Protein AF-D2VHJ8-F1 (afdb_monomer_lite)

Radius of gyration: 18.2 Å; chains: 1; bounding box: 48×37×52 Å

Sequence (267 aa):
MSKLITLFLLATLFTSCHAQIPVTTIQLDIEPYTLSEWTSDRQGVANQFLDLIDKLLALKPPLPLRFAIPRWFDGISITRNGVTKYLSQFVQDRAHLMIMDYVNTAQRAINDAQDEIKYGSISGTKSVIGLETMQLPSEPTSTYYGKNASDLESDLQLIDSAFSLNRSSFEALCVHDWKNWKVFTANFTKPIGQLRRDLYVWDNSVILVEEVRKIFMDDLKILNGKLRRVYLEAEYLMYNSGVEFKVWSRSGASFRRFQLGINYKSC

Secondary structure (DSSP, 8-state):
--SHHHHHHHHHHHHHHSTT--EEEEEEE--GGGSTHHHH-HHHHHHHHHHHHHHHHHT--SS-EEEEEETTGGG-EEEETTEEEEHHHHHHTTSEEEEE---SSHHHHHHHHHHHHHHHHHHT--EEEEEE-S--TT-GGG--TTS-HHHHHHHHHHHHHHTTT-TTTEEEEEEE-HHHHGGGGGG--S-TTTS-EEEEE--THHHH-HHHHHHHHHHHHHTTTT-SEEEEEESSTTGGGT-------TT------EEEEEE----

Structure (mmCIF, N/CA/C/O backbone):
data_AF-D2VHJ8-F1
#
_entry.id   AF-D2VHJ8-F1
#
loop_
_atom_site.group_PDB
_atom_site.id
_atom_site.type_symbol
_atom_site.label_atom_id
_atom_site.label_alt_id
_atom_site.label_comp_id
_atom_site.label_asym_id
_atom_site.label_entity_id
_atom_site.label_seq_id
_atom_site.pdbx_PDB_ins_code
_atom_site.Cartn_x
_atom_site.Cartn_y
_atom_site.Cartn_z
_atom_site.occupancy
_atom_site.B_iso_or_equiv
_atom_site.auth_seq_id
_atom_site.auth_comp_id
_atom_site.auth_asym_id
_atom_site.auth_atom_id
_atom_site.pdbx_PDB_model_num
ATOM 1 N N . MET A 1 1 ? -27.237 -5.913 -2.089 1.00 34.22 1 MET A N 1
ATOM 2 C CA . MET A 1 1 ? -26.561 -7.178 -2.463 1.00 34.22 1 MET A CA 1
ATOM 3 C C . MET A 1 1 ? -26.139 -7.249 -3.935 1.00 34.22 1 MET A C 1
ATOM 5 O O . MET A 1 1 ? -25.086 -7.807 -4.183 1.00 34.22 1 MET A O 1
ATOM 9 N N . SER A 1 2 ? -26.850 -6.655 -4.907 1.00 31.83 2 SER A N 1
ATOM 10 C CA . SER A 1 2 ? -26.572 -6.834 -6.353 1.00 31.83 2 SER A CA 1
ATOM 11 C C . SER A 1 2 ? -25.393 -6.046 -6.957 1.00 31.83 2 SER A C 1
ATOM 13 O O . SER A 1 2 ? -25.189 -6.094 -8.161 1.00 31.83 2 SER A O 1
ATOM 15 N N . LYS A 1 3 ? -24.627 -5.299 -6.154 1.00 36.91 3 LYS A N 1
ATOM 16 C CA . LYS A 1 3 ? -23.821 -4.167 -6.646 1.00 36.91 3 LYS A CA 1
ATOM 17 C C . LYS A 1 3 ? -22.295 -4.363 -6.559 1.00 36.91 3 LYS A C 1
ATOM 19 O O . LYS A 1 3 ? -21.590 -4.036 -7.503 1.00 36.91 3 LYS A O 1
ATOM 24 N N . LEU A 1 4 ? -21.779 -5.016 -5.510 1.00 40.44 4 LEU A N 1
ATOM 25 C CA . LEU A 1 4 ? -20.378 -5.482 -5.492 1.00 40.44 4 LEU A CA 1
ATOM 26 C C . LEU A 1 4 ? -20.140 -6.679 -6.430 1.00 40.44 4 LEU A C 1
ATOM 28 O O . LEU A 1 4 ? -19.021 -6.893 -6.880 1.00 40.44 4 LEU A O 1
ATOM 32 N N . ILE A 1 5 ? -21.201 -7.428 -6.763 1.00 40.88 5 ILE A N 1
ATOM 33 C CA . ILE A 1 5 ? -21.173 -8.535 -7.734 1.00 40.88 5 ILE A CA 1
ATOM 34 C C . ILE A 1 5 ? -20.608 -8.067 -9.087 1.00 40.88 5 ILE A C 1
ATOM 36 O O . ILE A 1 5 ? -19.895 -8.821 -9.742 1.00 40.88 5 ILE A O 1
ATOM 40 N N . THR A 1 6 ? -20.810 -6.800 -9.462 1.00 41.31 6 THR A N 1
ATOM 41 C CA . THR A 1 6 ? -20.268 -6.232 -10.702 1.00 41.31 6 THR A CA 1
ATOM 42 C C . THR A 1 6 ? -18.758 -5.961 -10.649 1.00 41.31 6 THR A C 1
ATOM 44 O O . THR A 1 6 ? -18.081 -6.166 -11.653 1.00 41.31 6 THR A O 1
ATOM 47 N N . LEU A 1 7 ? -18.197 -5.588 -9.488 1.00 43.78 7 LEU A N 1
ATOM 48 C CA . LEU A 1 7 ? -16.738 -5.478 -9.302 1.00 43.78 7 LEU A CA 1
ATOM 49 C C . LEU A 1 7 ? -16.069 -6.850 -9.503 1.00 43.78 7 LEU A C 1
ATOM 51 O O . LEU A 1 7 ? -15.031 -6.962 -10.155 1.00 43.78 7 LEU A O 1
ATOM 55 N N . PHE A 1 8 ? -16.716 -7.908 -9.008 1.00 50.03 8 PHE A N 1
ATOM 56 C CA . PHE A 1 8 ? -16.263 -9.290 -9.178 1.00 50.03 8 PHE A CA 1
ATOM 57 C C . PHE A 1 8 ? -16.408 -9.798 -10.623 1.00 50.03 8 PHE A C 1
ATOM 59 O O . PHE A 1 8 ? -15.535 -10.528 -11.095 1.00 50.03 8 PHE A O 1
ATOM 66 N N . LEU A 1 9 ? -17.447 -9.359 -11.347 1.00 44.09 9 LEU A N 1
ATOM 67 C CA . LEU A 1 9 ? -17.647 -9.619 -12.783 1.00 44.09 9 LEU A CA 1
ATOM 68 C C . LEU A 1 9 ? -16.593 -8.930 -13.671 1.00 44.09 9 LEU A C 1
ATOM 70 O O . LEU A 1 9 ? -16.241 -9.439 -14.731 1.00 44.09 9 LEU A O 1
ATOM 74 N N . LEU A 1 10 ? -16.044 -7.792 -13.244 1.00 44.69 10 LEU A N 1
ATOM 75 C CA . LEU A 1 10 ? -15.028 -7.056 -14.005 1.00 44.69 10 LEU A CA 1
ATOM 76 C C . LEU A 1 10 ? -13.610 -7.592 -13.815 1.00 44.69 10 LEU A C 1
ATOM 78 O O . LEU A 1 10 ? -12.849 -7.645 -14.781 1.00 44.69 10 LEU A O 1
ATOM 82 N N . ALA A 1 11 ? -13.287 -8.091 -12.619 1.00 46.78 11 ALA A N 1
ATOM 83 C CA . ALA A 1 11 ? -12.094 -8.911 -12.419 1.00 46.78 11 ALA A CA 1
ATOM 84 C C . ALA A 1 11 ? -12.120 -10.166 -13.319 1.00 46.78 11 ALA A C 1
ATOM 86 O O . ALA A 1 11 ? -11.083 -10.568 -13.842 1.00 46.78 11 ALA A O 1
ATOM 87 N N . THR A 1 12 ? -13.311 -10.732 -13.568 1.00 44.47 12 THR A N 1
ATOM 88 C CA . THR A 1 12 ? -13.504 -11.848 -14.513 1.00 44.47 12 THR A CA 1
ATOM 89 C C . THR A 1 12 ? -13.517 -11.416 -15.991 1.00 44.47 12 THR A C 1
ATOM 91 O O . THR A 1 12 ? -13.052 -12.164 -16.853 1.00 44.47 12 THR A O 1
ATOM 94 N N . LEU A 1 13 ? -13.957 -10.197 -16.322 1.00 41.62 13 LEU A N 1
ATOM 95 C CA . LEU A 1 13 ? -13.844 -9.647 -17.683 1.00 41.62 13 LEU A CA 1
ATOM 96 C C . LEU A 1 13 ? -12.387 -9.354 -18.068 1.00 41.62 13 LEU A C 1
ATOM 98 O O . LEU A 1 13 ? -11.995 -9.639 -19.200 1.00 41.62 13 LEU A O 1
ATOM 102 N N . PHE A 1 14 ? -11.548 -8.884 -17.140 1.00 40.72 14 PHE A N 1
ATOM 103 C CA . PHE A 1 14 ? -10.119 -8.680 -17.413 1.00 40.72 14 PHE A CA 1
ATOM 104 C C . PHE A 1 14 ? -9.405 -10.001 -17.752 1.00 40.72 14 PHE A C 1
ATOM 106 O O . PHE A 1 14 ? -8.578 -10.044 -18.664 1.00 40.72 14 PHE A O 1
ATOM 113 N N . THR A 1 15 ? -9.805 -11.106 -17.110 1.00 44.25 15 THR A N 1
ATOM 114 C CA . THR A 1 15 ? -9.320 -12.459 -17.440 1.00 44.25 15 THR A CA 1
ATOM 115 C C . THR A 1 15 ? -9.813 -13.003 -18.784 1.00 44.25 15 THR A C 1
ATOM 117 O O . THR A 1 15 ? -9.249 -13.976 -19.275 1.00 44.25 15 THR A O 1
ATOM 120 N N . SER A 1 16 ? -10.837 -12.403 -19.402 1.00 40.50 16 SER A N 1
ATOM 121 C CA . SER A 1 16 ? -11.388 -12.880 -20.683 1.00 40.50 16 SER A CA 1
ATOM 122 C C . SER A 1 16 ? -10.662 -12.338 -21.923 1.00 40.50 16 SER A C 1
ATOM 124 O O . SER A 1 16 ? -10.731 -12.960 -22.979 1.00 40.50 16 SER A O 1
ATOM 126 N N . CYS A 1 17 ? -9.911 -11.235 -21.795 1.00 40.25 17 CYS A N 1
ATOM 127 C CA . CYS A 1 17 ? -9.150 -10.635 -22.904 1.00 40.25 17 CYS A CA 1
ATOM 128 C C . CYS A 1 17 ? -7.686 -11.098 -22.995 1.00 40.25 17 CYS A C 1
ATOM 130 O O . CYS A 1 17 ? -7.045 -10.884 -24.018 1.00 40.25 17 CYS A O 1
ATOM 132 N N . HIS A 1 18 ? -7.141 -11.721 -21.948 1.00 48.38 18 HIS A N 1
ATOM 133 C CA . HIS A 1 18 ? -5.755 -12.190 -21.919 1.00 48.38 18 HIS A CA 1
ATOM 134 C C . HIS A 1 18 ? -5.729 -13.554 -21.240 1.00 48.38 18 HIS A C 1
ATOM 136 O O . HIS A 1 18 ? -6.185 -13.676 -20.104 1.00 48.38 18 HIS A O 1
ATOM 142 N N . ALA A 1 19 ? -5.231 -14.577 -21.934 1.00 42.50 19 ALA A N 1
ATOM 143 C CA . ALA A 1 19 ? -5.164 -15.941 -21.424 1.00 42.50 19 ALA A CA 1
ATOM 144 C C . ALA A 1 19 ? -4.650 -15.988 -19.965 1.00 42.50 19 ALA A C 1
ATOM 146 O O . ALA A 1 19 ? -3.501 -15.671 -19.686 1.00 42.50 19 ALA A O 1
ATOM 147 N N . GLN A 1 20 ? -5.539 -16.368 -19.040 1.00 52.19 20 GLN A N 1
ATOM 148 C CA . GLN A 1 20 ? -5.265 -16.900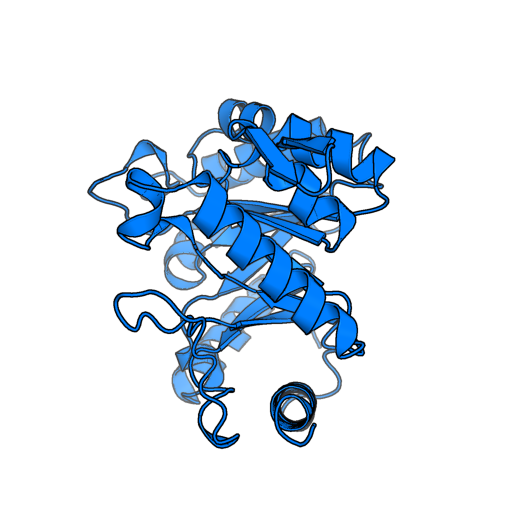 -17.697 1.00 52.19 20 GLN A CA 1
ATOM 149 C C . GLN A 1 20 ? -4.214 -16.174 -16.824 1.00 52.19 20 GLN A C 1
ATOM 151 O O . GLN A 1 20 ? -3.426 -16.832 -16.143 1.00 52.19 20 GLN A O 1
ATOM 156 N N . ILE A 1 21 ? -4.219 -14.839 -16.749 1.00 58.62 21 ILE A N 1
ATOM 157 C CA . ILE A 1 21 ? -3.465 -14.129 -15.700 1.00 58.62 21 ILE A CA 1
ATOM 158 C C . ILE A 1 21 ? -4.357 -13.980 -14.447 1.00 58.62 21 ILE A C 1
ATOM 160 O O . ILE A 1 21 ? -5.336 -13.235 -14.491 1.00 58.62 21 ILE A O 1
ATOM 164 N N . PRO A 1 22 ? -4.081 -14.675 -13.323 1.00 66.38 22 PRO A N 1
ATOM 165 C CA . PRO A 1 22 ? -5.009 -14.713 -12.198 1.00 66.38 22 PRO A CA 1
ATOM 166 C C . PRO A 1 22 ? -4.984 -13.416 -11.379 1.00 66.38 22 PRO A C 1
ATOM 168 O O . PRO A 1 22 ? -3.931 -12.957 -10.923 1.00 66.38 22 PRO A O 1
ATOM 171 N N . VAL A 1 23 ? -6.172 -12.869 -11.115 1.00 71.19 23 VAL A N 1
ATOM 172 C CA . VAL A 1 23 ? -6.379 -11.841 -10.085 1.00 71.19 23 VAL A CA 1
ATOM 173 C C . VAL A 1 23 ? -6.259 -12.508 -8.716 1.00 71.19 23 VAL A C 1
ATOM 175 O O . VAL A 1 23 ? -6.858 -13.556 -8.485 1.00 71.19 23 VAL A O 1
ATOM 178 N N . THR A 1 24 ? -5.469 -11.935 -7.807 1.00 79.62 24 THR A N 1
ATOM 179 C CA . THR A 1 24 ? -5.157 -12.586 -6.514 1.00 79.62 24 THR A CA 1
ATOM 180 C C . THR A 1 24 ? -5.417 -11.744 -5.283 1.00 79.62 24 THR A C 1
ATOM 182 O O . THR A 1 24 ? -5.386 -12.272 -4.175 1.00 79.62 24 THR A O 1
ATOM 185 N N . THR A 1 25 ? -5.670 -10.452 -5.449 1.00 81.94 25 THR A N 1
ATOM 186 C CA . THR A 1 25 ? -5.984 -9.553 -4.342 1.00 81.94 25 THR A CA 1
ATOM 187 C C . THR A 1 25 ? -6.772 -8.357 -4.852 1.00 81.94 25 THR A C 1
ATOM 189 O O . THR A 1 25 ? -6.623 -7.954 -6.010 1.00 81.94 25 THR A O 1
ATOM 192 N N . ILE A 1 26 ? -7.607 -7.799 -3.986 1.00 82.31 26 ILE A N 1
ATOM 193 C CA . ILE A 1 26 ? -8.306 -6.539 -4.220 1.00 82.31 26 ILE A CA 1
ATOM 194 C C . ILE A 1 26 ? -7.628 -5.501 -3.339 1.00 82.31 26 ILE A C 1
ATOM 196 O O . ILE A 1 26 ? -7.667 -5.607 -2.115 1.00 82.31 26 ILE A O 1
ATOM 200 N N . GLN A 1 27 ? -6.996 -4.515 -3.965 1.00 85.81 27 GLN A N 1
ATOM 201 C CA . GLN A 1 27 ? -6.390 -3.387 -3.270 1.00 85.81 27 GLN A CA 1
ATOM 202 C C . GLN A 1 27 ? -7.391 -2.226 -3.203 1.00 85.81 27 GLN A C 1
ATOM 204 O O . GLN A 1 27 ? -8.225 -2.047 -4.084 1.00 85.81 27 GLN A O 1
ATOM 209 N N . LEU A 1 28 ? -7.368 -1.452 -2.133 1.00 84.31 28 LEU A N 1
ATOM 210 C CA . LEU A 1 28 ? -8.294 -0.352 -1.894 1.00 84.31 28 LEU A CA 1
ATOM 211 C C . LEU A 1 28 ? -7.469 0.855 -1.484 1.00 84.31 28 LEU A C 1
ATOM 213 O O . LEU A 1 28 ? -6.857 0.832 -0.420 1.00 84.31 28 LEU A O 1
ATOM 217 N N . ASP A 1 29 ? -7.444 1.875 -2.335 1.00 84.31 29 ASP A N 1
ATOM 218 C CA . ASP A 1 29 ? -6.758 3.133 -2.058 1.00 84.31 29 ASP A CA 1
ATOM 219 C C . ASP A 1 29 ? -7.780 4.171 -1.591 1.00 84.31 29 ASP A C 1
ATOM 221 O O . ASP A 1 29 ? -8.415 4.883 -2.370 1.00 84.31 29 ASP A O 1
ATOM 225 N N . ILE A 1 30 ? -8.057 4.123 -0.290 1.00 83.69 30 ILE A N 1
ATOM 226 C CA . ILE A 1 30 ? -9.074 4.934 0.372 1.00 83.69 30 ILE A CA 1
ATOM 227 C C . ILE A 1 30 ? -8.344 5.795 1.390 1.00 83.69 30 ILE A C 1
ATOM 229 O O . ILE A 1 30 ? -7.878 5.296 2.411 1.00 83.69 30 ILE A O 1
ATOM 233 N N . GLU A 1 31 ? -8.283 7.091 1.109 1.00 87.44 31 GLU A N 1
ATOM 234 C CA . GLU A 1 31 ? -7.462 8.050 1.841 1.00 87.44 31 GLU A CA 1
ATOM 235 C C . GLU A 1 31 ? -8.329 8.932 2.760 1.00 87.44 31 GLU A C 1
ATOM 237 O O . GLU A 1 31 ? -8.668 10.064 2.396 1.00 87.44 31 GLU A O 1
ATOM 242 N N . PRO A 1 32 ? -8.734 8.466 3.960 1.00 87.12 32 PRO A N 1
ATOM 243 C CA . PRO A 1 32 ? -9.627 9.227 4.842 1.00 87.12 32 PRO A CA 1
ATOM 244 C C . PRO A 1 32 ? -9.032 10.568 5.294 1.00 87.12 32 PRO A C 1
ATOM 246 O O . PRO A 1 32 ? -9.762 11.461 5.714 1.00 87.12 32 PRO A O 1
ATOM 249 N N . TYR A 1 33 ? -7.715 10.719 5.188 1.00 89.31 33 TYR A N 1
ATOM 250 C CA . TYR A 1 33 ? -6.976 11.917 5.563 1.00 89.31 33 TYR A CA 1
ATOM 251 C C . TYR A 1 33 ? -7.090 13.080 4.589 1.00 89.31 33 TYR A C 1
ATOM 253 O O . TYR A 1 33 ? -6.705 14.196 4.925 1.00 89.31 33 TYR A O 1
ATOM 261 N N . THR A 1 34 ? -7.638 12.832 3.403 1.00 86.69 34 THR A N 1
ATOM 262 C CA . THR A 1 34 ? -7.979 13.885 2.442 1.00 86.69 34 THR A CA 1
ATOM 263 C C . THR A 1 34 ? -9.269 14.616 2.822 1.00 86.69 34 THR A C 1
ATOM 265 O O . THR A 1 34 ? -9.547 15.694 2.299 1.00 86.69 34 THR A O 1
ATOM 268 N N . LEU A 1 35 ? -10.063 14.059 3.747 1.00 82.81 35 LEU A N 1
ATOM 269 C CA . LEU A 1 35 ? -11.271 14.703 4.248 1.00 82.81 35 LEU A CA 1
ATOM 270 C C . LEU A 1 35 ? -10.914 15.879 5.156 1.00 82.81 35 LEU A C 1
ATOM 272 O O . LEU A 1 35 ? -10.073 15.761 6.046 1.00 82.81 35 LEU A O 1
ATOM 276 N N . SER A 1 36 ? -11.628 16.994 4.997 1.00 87.69 36 SER A N 1
ATOM 277 C CA . SER A 1 36 ? -11.461 18.178 5.852 1.00 87.69 36 SER A CA 1
ATOM 278 C C . SER A 1 36 ? -11.640 17.862 7.344 1.00 87.69 36 SER A C 1
ATOM 280 O O . SER A 1 36 ? -10.953 18.411 8.206 1.00 87.69 36 SER A O 1
ATOM 282 N N . GLU A 1 37 ? -12.522 16.908 7.639 1.00 88.19 37 GLU A N 1
ATOM 283 C CA . GLU A 1 37 ? -12.865 16.422 8.967 1.00 88.19 37 GLU A CA 1
ATOM 284 C C . GLU A 1 37 ? -11.732 15.614 9.615 1.00 88.19 37 GLU A C 1
ATOM 286 O O . GLU A 1 37 ? -11.723 15.460 10.831 1.00 88.19 37 GLU A O 1
ATOM 291 N N . TRP A 1 38 ? -10.736 15.142 8.856 1.00 92.56 38 TRP A N 1
ATOM 292 C CA . TRP A 1 38 ? -9.571 14.453 9.422 1.00 92.56 38 TRP A CA 1
ATOM 293 C C . TRP A 1 38 ? -8.798 15.327 10.415 1.00 92.56 38 TRP A C 1
ATOM 295 O O . TRP A 1 38 ? -8.218 14.826 11.381 1.00 92.56 38 TRP A O 1
ATOM 305 N N . THR A 1 39 ? -8.789 16.641 10.185 1.00 91.69 39 THR A N 1
ATOM 306 C CA . THR A 1 39 ? -8.106 17.606 11.053 1.00 91.69 39 THR A CA 1
ATOM 307 C C . THR A 1 39 ? -8.925 17.930 12.301 1.00 91.69 39 THR A C 1
ATOM 309 O O . THR A 1 39 ? -8.351 18.052 13.381 1.00 91.69 39 THR A O 1
ATOM 312 N N . SER A 1 40 ? -10.250 18.060 12.181 1.00 93.12 40 SER A N 1
ATOM 313 C CA . SER A 1 40 ? -11.128 18.469 13.288 1.00 93.12 40 SER A CA 1
ATOM 314 C C . SER A 1 40 ? -11.664 17.306 14.130 1.00 93.12 40 SER A C 1
ATOM 316 O O . SER A 1 40 ? -11.895 17.485 15.322 1.00 93.12 40 SER A O 1
ATOM 318 N N . ASP A 1 41 ? -11.837 16.122 13.541 1.00 94.25 41 ASP A N 1
ATOM 319 C CA . ASP A 1 41 ? -12.349 14.906 14.185 1.00 94.25 41 ASP A CA 1
ATOM 320 C C . ASP A 1 41 ? -11.677 13.644 13.610 1.00 94.25 41 ASP A C 1
ATOM 322 O O . ASP A 1 41 ? -12.304 12.745 13.040 1.00 94.25 41 ASP A O 1
ATOM 326 N N . ARG A 1 42 ? -10.352 13.558 13.771 1.00 95.19 42 ARG A N 1
ATOM 327 C CA . ARG A 1 42 ? -9.561 12.401 13.320 1.00 95.19 42 ARG A CA 1
ATOM 328 C C . ARG A 1 42 ? -10.082 11.074 13.869 1.00 95.19 42 ARG A C 1
ATOM 330 O O . ARG A 1 42 ? -10.141 10.081 13.151 1.00 95.19 42 ARG A O 1
ATOM 337 N N . GLN A 1 43 ? -10.445 11.064 15.148 1.00 97.19 43 GLN A N 1
ATOM 338 C CA . GLN A 1 43 ? -10.939 9.893 15.866 1.00 97.19 43 GLN A CA 1
ATOM 339 C C . GLN A 1 43 ? -12.252 9.377 15.255 1.00 97.19 43 GLN A C 1
ATOM 341 O O . GLN A 1 43 ? -12.405 8.167 15.051 1.00 97.19 43 GLN A O 1
ATOM 346 N N . GLY A 1 44 ? -13.187 10.274 14.933 1.00 93.00 44 GLY A N 1
ATOM 347 C CA . GLY A 1 44 ? -14.436 9.942 14.257 1.00 93.00 44 GLY A CA 1
ATOM 348 C C . GLY A 1 44 ? -14.215 9.462 12.826 1.00 93.00 44 GLY A C 1
ATOM 349 O O . GLY A 1 44 ? -14.736 8.409 12.452 1.00 93.00 44 GLY A O 1
ATOM 350 N N . VAL A 1 45 ? -13.400 10.168 12.037 1.00 92.25 45 VAL A N 1
ATOM 351 C CA . VAL A 1 45 ? -13.114 9.783 10.642 1.00 92.25 45 VAL A CA 1
ATOM 352 C C . VAL A 1 45 ? -12.397 8.433 10.567 1.00 92.25 45 VAL A C 1
ATOM 354 O O . VAL A 1 45 ? -12.776 7.579 9.765 1.00 92.25 45 VAL A O 1
ATOM 357 N N . ALA A 1 46 ? -11.414 8.184 11.433 1.00 96.12 46 ALA A N 1
ATOM 358 C CA . ALA A 1 46 ? -10.729 6.897 11.496 1.00 96.12 46 ALA A CA 1
ATOM 359 C C . ALA A 1 46 ? -11.687 5.754 11.864 1.00 96.12 46 ALA A C 1
ATOM 361 O O . ALA A 1 46 ? -11.645 4.695 11.243 1.00 96.12 46 ALA A O 1
ATOM 362 N N . ASN A 1 47 ? -12.605 5.958 12.815 1.00 96.12 47 ASN A N 1
ATOM 363 C CA . ASN A 1 47 ? -13.616 4.947 13.136 1.00 96.12 47 ASN A CA 1
ATOM 364 C C . ASN A 1 47 ? -14.575 4.676 11.969 1.00 96.12 47 ASN A C 1
ATOM 366 O O . ASN A 1 47 ? -14.912 3.520 11.731 1.00 96.12 47 ASN A O 1
ATOM 370 N N . GLN A 1 48 ? -14.963 5.700 11.207 1.00 87.56 48 GLN A N 1
ATOM 371 C CA . GLN A 1 48 ? -15.783 5.524 10.003 1.00 87.56 48 GLN A CA 1
ATOM 372 C C . GLN A 1 48 ? -15.037 4.768 8.900 1.00 87.56 48 GLN A C 1
ATOM 374 O O . GLN A 1 48 ? -15.624 3.929 8.215 1.00 87.56 48 GLN A O 1
ATOM 379 N N . PHE A 1 49 ? -13.739 5.031 8.741 1.00 92.94 49 PHE A N 1
ATOM 380 C CA . PHE A 1 49 ? -12.885 4.258 7.847 1.00 92.94 49 PHE A CA 1
ATOM 381 C C . PHE A 1 49 ? -12.840 2.781 8.269 1.00 92.94 49 PHE A C 1
ATOM 383 O O . PHE A 1 49 ? -13.047 1.900 7.438 1.00 92.94 49 PHE A O 1
ATOM 390 N N . LEU A 1 50 ? -12.694 2.491 9.565 1.00 96.00 50 LEU A N 1
ATOM 391 C CA . LEU A 1 50 ? -12.749 1.119 10.083 1.00 96.00 50 LEU A CA 1
ATOM 392 C C . LEU A 1 50 ? -14.131 0.467 9.890 1.00 96.00 50 LEU A C 1
ATOM 394 O O . LEU A 1 50 ? -14.196 -0.704 9.516 1.00 96.00 50 LEU A O 1
ATOM 398 N N . ASP A 1 51 ? -15.229 1.213 10.053 1.00 89.75 51 ASP A N 1
ATOM 399 C CA . ASP A 1 51 ? -16.587 0.729 9.756 1.00 89.75 51 ASP A CA 1
ATOM 400 C C . ASP A 1 51 ? -16.763 0.372 8.275 1.00 89.75 51 ASP A C 1
ATOM 402 O O . ASP A 1 51 ? -17.473 -0.578 7.939 1.00 89.75 51 ASP A O 1
ATOM 406 N N . LEU A 1 52 ? -16.147 1.136 7.370 1.00 85.50 52 LEU A N 1
ATOM 407 C CA . LEU A 1 52 ? -16.154 0.832 5.941 1.00 85.50 52 LEU A CA 1
ATOM 408 C C . LEU A 1 52 ? -15.430 -0.486 5.659 1.00 85.50 52 LEU A C 1
ATOM 410 O O . LEU A 1 52 ? -15.964 -1.315 4.923 1.00 85.50 52 LEU A O 1
ATOM 414 N N . ILE A 1 53 ? -14.259 -0.702 6.262 1.00 91.44 53 ILE A N 1
ATOM 415 C CA . ILE A 1 53 ? -13.516 -1.960 6.117 1.00 91.44 53 ILE A CA 1
ATOM 416 C C . ILE A 1 53 ? -14.358 -3.133 6.637 1.00 91.44 53 ILE A C 1
ATOM 418 O O . ILE A 1 53 ? -14.514 -4.131 5.932 1.00 91.44 53 ILE A O 1
ATOM 422 N N . ASP A 1 54 ? -14.969 -2.990 7.818 1.00 91.06 54 ASP A N 1
ATOM 423 C CA . ASP A 1 54 ? -15.855 -4.005 8.407 1.00 91.06 54 ASP A CA 1
ATOM 424 C C . ASP A 1 54 ? -17.035 -4.333 7.467 1.00 91.06 54 ASP A C 1
ATOM 426 O O . ASP A 1 54 ? -17.352 -5.502 7.231 1.00 91.06 54 ASP A O 1
ATOM 430 N N . LYS A 1 55 ? -17.650 -3.313 6.850 1.00 83.56 55 LYS A N 1
ATOM 431 C CA . LYS A 1 55 ? -18.725 -3.493 5.858 1.00 83.56 55 LYS A CA 1
ATOM 432 C C . LYS A 1 55 ? -18.246 -4.215 4.603 1.00 83.56 55 LYS A C 1
ATOM 434 O O . LYS A 1 55 ? -18.973 -5.068 4.104 1.00 83.56 55 LYS A O 1
ATOM 439 N N . LEU A 1 56 ? -17.060 -3.895 4.086 1.00 80.81 56 LEU A N 1
ATOM 440 C CA . LEU A 1 56 ? -16.495 -4.558 2.906 1.00 80.81 56 LEU A CA 1
ATOM 441 C C . LEU A 1 56 ? -16.191 -6.035 3.184 1.00 80.81 56 LEU A C 1
ATOM 443 O O . LEU A 1 56 ? -16.518 -6.889 2.362 1.00 80.81 56 LEU A O 1
ATOM 447 N N . LEU A 1 57 ? -15.646 -6.355 4.359 1.00 85.81 57 LEU A N 1
ATOM 448 C CA . LEU A 1 57 ? -15.395 -7.737 4.777 1.00 85.81 57 LEU A CA 1
ATOM 449 C C . LEU A 1 57 ? -16.682 -8.536 4.997 1.00 85.81 57 LEU A C 1
ATOM 451 O O . LEU A 1 57 ? -16.741 -9.709 4.628 1.00 85.81 57 LEU A O 1
ATOM 455 N N . ALA A 1 58 ? -17.735 -7.913 5.532 1.00 85.75 58 ALA A N 1
ATOM 456 C CA . ALA A 1 58 ? -19.038 -8.557 5.714 1.00 85.75 58 ALA A CA 1
ATOM 457 C C . ALA A 1 58 ? -19.671 -9.023 4.389 1.00 85.75 58 ALA A C 1
ATOM 459 O O . ALA A 1 58 ? -20.508 -9.928 4.386 1.00 85.75 58 ALA A O 1
ATOM 460 N N . LEU A 1 59 ? -19.243 -8.456 3.255 1.00 81.69 59 LEU A N 1
ATOM 461 C CA . LEU A 1 59 ? -19.642 -8.902 1.917 1.00 81.69 59 LEU A CA 1
ATOM 462 C C . LEU A 1 59 ? -18.935 -10.187 1.468 1.00 81.69 59 LEU A C 1
ATOM 464 O O . LEU A 1 59 ? -19.268 -10.697 0.402 1.00 81.69 59 LEU A O 1
ATOM 468 N N . LYS A 1 60 ? -18.007 -10.719 2.275 1.00 83.12 60 LYS A N 1
ATOM 469 C CA . LYS A 1 60 ? -17.243 -11.948 2.024 1.00 83.12 60 LYS A CA 1
ATOM 470 C C . LYS A 1 60 ? -16.559 -11.913 0.652 1.00 83.12 60 LYS A C 1
ATOM 472 O O . LYS A 1 60 ? -16.918 -12.699 -0.227 1.00 83.12 60 LYS A O 1
ATOM 477 N N . PRO A 1 61 ? -15.609 -10.983 0.440 1.00 79.56 61 PRO A N 1
ATOM 478 C CA . PRO A 1 61 ? -14.919 -10.887 -0.835 1.00 79.56 61 PRO A CA 1
ATOM 479 C C . PRO A 1 61 ? -14.238 -12.232 -1.167 1.00 79.56 61 PRO A C 1
ATOM 481 O O . PRO A 1 61 ? -13.655 -12.860 -0.284 1.00 79.56 61 PRO A O 1
ATOM 484 N N . PRO A 1 62 ? -14.300 -12.689 -2.431 1.00 77.31 62 PRO A N 1
ATOM 485 C CA . PRO A 1 62 ? -13.735 -13.961 -2.874 1.00 77.31 62 PRO A CA 1
ATOM 486 C C . PRO A 1 62 ? -12.202 -13.931 -2.957 1.00 77.31 62 PRO A C 1
ATOM 488 O O . PRO A 1 62 ? -11.576 -14.967 -3.161 1.00 77.31 62 PRO A O 1
ATOM 491 N N . LEU A 1 63 ? -11.603 -12.745 -2.827 1.00 83.31 63 LEU A N 1
ATOM 492 C CA . LEU A 1 63 ? -10.167 -12.516 -2.799 1.00 83.31 63 LEU A CA 1
ATOM 493 C C . LEU A 1 63 ? -9.802 -11.742 -1.528 1.00 83.31 63 LEU A C 1
ATOM 495 O O . LEU A 1 63 ? -10.617 -10.945 -1.052 1.00 83.31 63 LEU A O 1
ATOM 499 N N . PRO A 1 64 ? -8.578 -11.920 -1.005 1.00 89.50 64 PRO A N 1
ATOM 500 C CA . PRO A 1 64 ? -8.082 -11.114 0.099 1.00 89.50 64 PRO A CA 1
ATOM 501 C C . PRO A 1 64 ? -8.156 -9.617 -0.217 1.00 89.50 64 PRO A C 1
ATOM 503 O O . PRO A 1 64 ? -7.861 -9.199 -1.341 1.00 89.50 64 PRO A O 1
ATOM 506 N N . LEU A 1 65 ? -8.526 -8.821 0.788 1.00 89.56 65 LEU A N 1
ATOM 507 C CA . LEU A 1 65 ? -8.470 -7.366 0.702 1.00 89.56 65 LEU A CA 1
ATOM 508 C C . LEU A 1 65 ? -7.098 -6.861 1.137 1.00 89.56 65 LEU A C 1
ATOM 510 O O . LEU A 1 65 ? -6.486 -7.381 2.076 1.00 89.56 65 LEU A O 1
ATOM 514 N N . ARG A 1 66 ? -6.657 -5.794 0.482 1.00 92.81 66 ARG A N 1
ATOM 515 C CA . ARG A 1 66 ? -5.519 -4.980 0.877 1.00 92.81 66 ARG A CA 1
ATOM 516 C C . ARG A 1 66 ? -5.922 -3.514 0.887 1.00 92.81 66 ARG A C 1
ATOM 518 O O . ARG A 1 66 ? -6.583 -3.074 -0.044 1.00 92.81 66 ARG A O 1
ATOM 525 N N . PHE A 1 67 ? -5.490 -2.754 1.881 1.00 93.25 67 PHE A N 1
ATOM 526 C CA . PHE A 1 67 ? -5.688 -1.305 1.905 1.00 93.25 67 PHE A CA 1
ATOM 527 C C . PHE A 1 67 ? -4.361 -0.591 1.687 1.00 93.25 67 PHE A C 1
ATOM 529 O O . PHE A 1 67 ? -3.371 -0.934 2.335 1.00 93.25 67 PHE A O 1
ATOM 536 N N . ALA A 1 68 ? -4.345 0.372 0.767 1.00 93.19 68 ALA A N 1
ATOM 537 C CA . ALA A 1 68 ? -3.271 1.343 0.694 1.00 93.19 68 ALA A CA 1
ATOM 538 C C . ALA A 1 68 ? -3.440 2.319 1.860 1.00 93.19 68 ALA A C 1
ATOM 540 O O . ALA A 1 68 ? -4.511 2.895 2.049 1.00 93.19 68 ALA A O 1
ATOM 541 N N . ILE A 1 69 ? -2.410 2.426 2.692 1.00 96.00 69 ILE A N 1
ATOM 542 C CA . ILE A 1 69 ? -2.383 3.333 3.837 1.00 96.00 69 ILE A CA 1
ATOM 543 C C . ILE A 1 69 ? -1.110 4.173 3.777 1.00 96.00 69 ILE A C 1
ATOM 545 O O . ILE A 1 69 ? -0.080 3.679 3.312 1.00 96.00 69 ILE A O 1
ATOM 549 N N . PRO A 1 70 ? -1.133 5.423 4.253 1.00 96.19 70 PRO A N 1
ATOM 550 C CA . PRO A 1 70 ? 0.075 6.214 4.331 1.00 96.19 70 PRO A CA 1
ATOM 551 C C . PRO A 1 70 ? 0.950 5.699 5.477 1.00 96.19 70 PRO A C 1
ATOM 553 O O . PRO A 1 70 ? 0.452 5.281 6.526 1.00 96.19 70 PRO A O 1
ATOM 556 N N . ARG A 1 71 ? 2.265 5.805 5.292 1.00 96.25 71 ARG A N 1
ATOM 557 C CA . ARG A 1 71 ? 3.327 5.370 6.221 1.00 96.25 71 ARG A CA 1
ATOM 558 C C . ARG A 1 71 ? 3.334 6.001 7.627 1.00 96.25 71 ARG A C 1
ATOM 560 O O . ARG A 1 71 ? 4.300 5.846 8.346 1.00 96.25 71 ARG A O 1
ATOM 567 N N . TRP A 1 72 ? 2.345 6.823 7.973 1.00 97.00 72 TRP A N 1
ATOM 568 C CA . TRP A 1 72 ? 2.256 7.504 9.273 1.00 97.00 72 TRP A CA 1
ATOM 569 C C . TRP A 1 72 ? 1.032 7.065 10.092 1.00 97.00 72 TRP A C 1
ATOM 571 O O . TRP A 1 72 ? 0.750 7.627 11.154 1.00 97.00 72 TRP A O 1
ATOM 581 N N . PHE A 1 73 ? 0.256 6.089 9.603 1.00 98.25 73 PHE A N 1
ATOM 582 C CA . PHE A 1 73 ? -0.893 5.526 10.329 1.00 98.25 73 PHE A CA 1
ATOM 583 C C . PHE A 1 73 ? -0.491 4.762 11.605 1.00 98.25 73 PHE A C 1
ATOM 585 O O . PHE A 1 73 ? -1.316 4.639 12.515 1.00 98.25 73 PHE A O 1
ATOM 592 N N . ASP A 1 74 ? 0.749 4.290 11.694 1.00 96.75 74 ASP A N 1
ATOM 593 C CA . ASP A 1 74 ? 1.415 3.771 12.898 1.00 96.75 74 ASP A CA 1
ATOM 594 C C . ASP A 1 74 ? 1.684 4.836 13.973 1.00 96.75 74 ASP A C 1
ATOM 596 O O . ASP A 1 74 ? 1.888 4.500 15.131 1.00 96.75 74 ASP A O 1
ATOM 600 N N . GLY A 1 75 ? 1.627 6.124 13.638 1.00 97.06 75 GLY A N 1
ATOM 601 C CA . GLY A 1 75 ? 1.732 7.224 14.600 1.00 97.06 75 GLY A CA 1
ATOM 602 C C . GLY A 1 75 ? 0.389 7.685 15.172 1.00 97.06 75 GLY A C 1
ATOM 603 O O . GLY A 1 75 ? 0.348 8.585 16.015 1.00 97.06 75 GLY A O 1
ATOM 604 N N . ILE A 1 76 ? -0.732 7.123 14.705 1.00 97.69 76 ILE A N 1
ATOM 605 C CA . ILE A 1 76 ? -2.075 7.632 15.013 1.00 97.69 76 ILE A CA 1
ATOM 606 C C . ILE A 1 76 ? -2.828 6.669 15.910 1.00 97.69 76 ILE A C 1
ATOM 608 O O . ILE A 1 76 ? -3.412 5.690 15.452 1.00 97.69 76 ILE A O 1
ATOM 612 N N . SER A 1 77 ? -2.864 6.995 17.198 1.00 98.12 77 SER A N 1
ATOM 613 C CA . SER A 1 77 ? -3.658 6.270 18.187 1.00 98.12 77 SER A CA 1
ATOM 614 C C . SER A 1 77 ? -5.147 6.544 18.009 1.00 98.12 77 SER A C 1
ATOM 616 O O . SER A 1 77 ? -5.582 7.693 18.056 1.00 98.12 77 SER A O 1
ATOM 618 N N . ILE A 1 78 ? -5.924 5.474 17.860 1.00 98.06 78 ILE A N 1
ATOM 619 C CA . ILE A 1 78 ? -7.385 5.489 17.784 1.00 98.06 78 ILE A CA 1
ATOM 620 C C . ILE A 1 78 ? -7.940 4.644 18.926 1.00 98.06 78 ILE A C 1
ATOM 622 O O . ILE A 1 78 ? -7.392 3.591 19.247 1.00 98.06 78 ILE A O 1
ATOM 626 N N . THR A 1 79 ? -9.046 5.072 19.530 1.00 98.19 79 THR A N 1
ATOM 627 C CA . THR A 1 79 ? -9.806 4.241 20.482 1.00 98.19 79 THR A CA 1
ATOM 628 C C . THR A 1 79 ? -11.060 3.671 19.820 1.00 98.19 79 THR A C 1
ATOM 630 O O . THR A 1 79 ? -11.906 4.414 19.333 1.00 98.19 79 THR A O 1
ATOM 633 N N . ARG A 1 80 ? -11.234 2.353 19.800 1.00 97.12 80 ARG A N 1
ATOM 634 C CA . ARG A 1 80 ? -12.426 1.700 19.238 1.00 97.12 80 ARG A CA 1
ATOM 635 C C . ARG A 1 80 ? -12.834 0.541 20.130 1.00 97.12 80 ARG A C 1
ATOM 637 O O . ARG A 1 80 ? -12.008 -0.303 20.458 1.00 97.12 80 ARG A O 1
ATOM 644 N N . ASN A 1 81 ? -14.108 0.503 20.524 1.00 95.25 81 ASN A N 1
ATOM 645 C CA . ASN A 1 81 ? -14.680 -0.556 21.367 1.00 95.25 81 ASN A CA 1
ATOM 646 C C . ASN A 1 81 ? -13.873 -0.819 22.657 1.00 95.25 81 ASN A C 1
ATOM 648 O O . ASN A 1 81 ? -13.649 -1.964 23.034 1.00 95.25 81 ASN A O 1
ATOM 652 N N . GLY A 1 82 ? -13.398 0.247 23.309 1.00 96.94 82 GLY A N 1
ATOM 653 C CA . GLY A 1 82 ? -12.613 0.159 24.547 1.00 96.94 82 GLY A CA 1
ATOM 654 C C . GLY A 1 82 ? -11.138 -0.226 24.369 1.00 96.94 82 GLY A C 1
ATOM 655 O O . GLY A 1 82 ? -10.413 -0.265 25.358 1.00 96.94 82 GLY A O 1
ATOM 656 N N . VAL A 1 83 ? -10.671 -0.468 23.140 1.00 97.75 83 VAL A N 1
ATOM 657 C CA . VAL A 1 83 ? -9.262 -0.755 22.827 1.00 97.75 83 VAL A CA 1
ATOM 658 C C . VAL A 1 83 ? -8.625 0.463 22.170 1.00 97.75 83 VAL A C 1
ATOM 660 O O . VAL A 1 83 ? -9.199 1.035 21.245 1.00 97.75 83 VAL A O 1
ATOM 663 N N . THR A 1 84 ? -7.424 0.832 22.611 1.00 98.25 84 THR A N 1
ATOM 664 C CA . THR A 1 84 ? -6.619 1.888 21.985 1.00 98.25 84 THR A CA 1
ATOM 665 C C . THR A 1 84 ? -5.380 1.289 21.345 1.00 98.25 84 THR A C 1
ATOM 667 O O . THR A 1 84 ? -4.618 0.597 22.017 1.00 98.25 84 THR A O 1
ATOM 670 N N . LYS A 1 85 ? -5.177 1.570 20.058 1.00 97.88 85 LYS A N 1
ATOM 671 C CA . LYS A 1 85 ? -3.980 1.183 19.304 1.00 97.88 85 LYS A CA 1
ATOM 672 C C . LYS A 1 85 ? -3.821 2.041 18.052 1.00 97.88 85 LYS A C 1
ATOM 674 O O . LYS A 1 85 ? -4.682 2.873 17.762 1.00 97.88 85 LYS A O 1
ATOM 679 N N . TYR A 1 86 ? -2.735 1.838 17.316 1.00 98.56 86 TYR A N 1
ATOM 680 C CA . TYR A 1 86 ? -2.491 2.588 16.091 1.00 98.56 86 TYR A CA 1
ATOM 681 C C . TYR A 1 86 ? -3.485 2.239 14.982 1.00 98.56 86 TYR A C 1
ATOM 683 O O . TYR A 1 86 ? -3.979 1.109 14.891 1.00 98.56 86 TYR A O 1
ATOM 691 N N . LEU A 1 87 ? -3.794 3.213 14.127 1.00 98.62 87 LEU A N 1
ATOM 692 C CA . LEU A 1 87 ? -4.739 3.028 13.033 1.00 98.62 87 LEU A CA 1
ATOM 693 C C . LEU A 1 87 ? -4.256 1.952 12.057 1.00 98.62 87 LEU A C 1
ATOM 695 O O . LEU A 1 87 ? -5.062 1.110 11.661 1.00 98.62 87 LEU A O 1
ATOM 699 N N . SER A 1 88 ? -2.958 1.911 11.735 1.00 98.44 88 SER A N 1
ATOM 700 C CA . SER A 1 88 ? -2.385 0.857 10.881 1.00 98.44 88 SER A CA 1
ATOM 701 C C . SER A 1 88 ? -2.667 -0.538 11.445 1.00 98.44 88 SER A C 1
ATOM 703 O O . SER A 1 88 ? -3.136 -1.419 10.725 1.00 98.44 88 SER A O 1
ATOM 705 N N . GLN A 1 89 ? -2.534 -0.709 12.761 1.00 98.62 89 GLN A N 1
ATOM 706 C CA . GLN A 1 89 ? -2.850 -1.959 13.451 1.00 98.62 89 GLN A CA 1
ATOM 707 C C . GLN A 1 89 ? -4.346 -2.299 13.408 1.00 98.62 89 GLN A C 1
ATOM 709 O O . GLN A 1 89 ? -4.711 -3.468 13.309 1.00 98.62 89 GLN A O 1
ATOM 714 N N . PHE A 1 90 ? -5.256 -1.321 13.498 1.00 98.50 90 PHE A N 1
ATOM 715 C CA . PHE A 1 90 ? -6.693 -1.594 13.321 1.00 98.50 90 PHE A CA 1
ATOM 716 C C . PHE A 1 90 ? -7.040 -2.050 11.903 1.00 98.50 90 PHE A C 1
ATOM 718 O O . PHE A 1 90 ? -7.935 -2.886 11.746 1.00 98.50 90 PHE A O 1
ATOM 725 N N . VAL A 1 91 ? -6.352 -1.518 10.891 1.00 98.25 91 VAL A N 1
ATOM 726 C CA . VAL A 1 91 ? -6.497 -1.963 9.499 1.00 98.25 91 VAL A CA 1
ATOM 727 C C . VAL A 1 91 ? -5.911 -3.370 9.329 1.00 98.25 91 VAL A C 1
ATOM 729 O O . VAL A 1 91 ? -6.559 -4.223 8.725 1.00 98.25 91 VAL A O 1
ATOM 732 N N . GLN A 1 92 ? -4.748 -3.658 9.921 1.00 97.94 92 GLN A N 1
ATOM 733 C CA . GLN A 1 92 ? -4.100 -4.976 9.850 1.00 97.94 92 GLN A CA 1
ATOM 734 C C . GLN A 1 92 ? -4.863 -6.098 10.553 1.00 97.94 92 GLN A C 1
ATOM 736 O O . GLN A 1 92 ? -4.735 -7.244 10.153 1.00 97.94 92 GLN A O 1
ATOM 741 N N . ASP A 1 93 ? -5.719 -5.815 11.532 1.00 97.75 93 ASP A N 1
ATOM 742 C CA . ASP A 1 93 ? -6.630 -6.848 12.061 1.00 97.75 93 ASP A CA 1
ATOM 743 C C . ASP A 1 93 ? -7.622 -7.375 11.014 1.00 97.75 93 ASP A C 1
ATOM 745 O O . ASP A 1 93 ? -8.261 -8.407 11.216 1.00 97.75 93 ASP A O 1
ATOM 749 N N . ARG A 1 94 ? -7.828 -6.616 9.935 1.00 96.25 94 ARG A N 1
ATOM 750 C CA . ARG A 1 94 ? -8.914 -6.799 8.968 1.00 96.25 94 ARG A CA 1
ATOM 751 C C . ARG A 1 94 ? -8.406 -7.200 7.590 1.00 96.25 94 ARG A C 1
ATOM 753 O O . ARG A 1 94 ? -9.090 -7.934 6.879 1.00 96.25 94 ARG A O 1
ATOM 760 N N . ALA A 1 95 ? -7.252 -6.684 7.179 1.00 96.94 95 ALA A N 1
ATOM 761 C CA . ALA A 1 95 ? -6.783 -6.787 5.806 1.00 96.94 95 ALA A CA 1
ATOM 762 C C . ALA A 1 95 ? -5.257 -6.687 5.691 1.00 96.94 95 ALA A C 1
ATOM 764 O O . ALA A 1 95 ? -4.562 -6.232 6.597 1.00 96.94 95 ALA A O 1
ATOM 765 N N . HIS A 1 96 ? -4.736 -7.082 4.530 1.00 97.44 96 HIS A N 1
ATOM 766 C CA . HIS A 1 96 ? -3.345 -6.828 4.158 1.00 97.44 96 HIS A CA 1
ATOM 767 C C . HIS A 1 96 ? -3.103 -5.323 3.943 1.00 97.44 96 HIS A C 1
ATOM 769 O O . HIS A 1 96 ? -4.047 -4.564 3.709 1.00 97.44 96 HIS A O 1
ATOM 775 N N . LEU A 1 97 ? -1.839 -4.897 3.930 1.00 97.62 97 LEU A N 1
ATOM 776 C CA . LEU A 1 97 ? -1.465 -3.508 3.649 1.00 97.62 97 LEU A CA 1
ATOM 777 C C . LEU A 1 97 ? -0.678 -3.346 2.348 1.00 97.62 97 LEU A C 1
ATOM 779 O O . LEU A 1 97 ? 0.124 -4.199 1.963 1.00 97.62 97 LEU A O 1
ATOM 783 N N . MET A 1 98 ? -0.902 -2.215 1.691 1.00 96.06 98 MET A N 1
ATOM 784 C CA . MET A 1 98 ? 0.074 -1.541 0.842 1.00 96.06 98 MET A CA 1
ATOM 785 C C . MET A 1 98 ? 0.475 -0.282 1.609 1.00 96.06 98 MET A C 1
ATOM 787 O O . MET A 1 98 ? -0.354 0.588 1.844 1.00 96.06 98 MET A O 1
ATOM 791 N N . ILE A 1 99 ? 1.718 -0.194 2.053 1.00 97.88 99 ILE A N 1
ATOM 792 C CA . ILE A 1 99 ? 2.219 0.994 2.737 1.00 97.88 99 ILE A CA 1
ATOM 793 C C . ILE A 1 99 ? 2.670 1.952 1.640 1.00 97.88 99 ILE A C 1
ATOM 795 O O . ILE A 1 99 ? 3.584 1.626 0.884 1.00 97.88 99 ILE A O 1
ATOM 799 N N . MET A 1 100 ? 2.022 3.109 1.522 1.00 95.50 100 MET A N 1
ATOM 800 C CA . MET A 1 100 ? 2.471 4.208 0.665 1.00 95.50 100 MET A CA 1
ATOM 801 C C . MET A 1 100 ? 3.668 4.884 1.336 1.00 95.50 100 MET A C 1
ATOM 803 O O . MET A 1 100 ? 3.571 5.967 1.917 1.00 95.50 100 MET A O 1
ATOM 807 N N . ASP A 1 101 ? 4.794 4.179 1.320 1.00 94.62 101 ASP A N 1
ATOM 808 C CA . ASP A 1 101 ? 6.062 4.582 1.912 1.00 94.62 101 ASP A CA 1
ATOM 809 C C . ASP A 1 101 ? 6.845 5.466 0.941 1.00 94.62 101 ASP A C 1
ATOM 811 O O . ASP A 1 101 ? 7.958 5.184 0.497 1.00 94.62 101 ASP A O 1
ATOM 815 N N . TYR A 1 102 ? 6.179 6.544 0.539 1.00 94.81 102 TYR A N 1
ATOM 816 C CA . TYR A 1 102 ? 6.688 7.512 -0.413 1.00 94.81 102 TYR A CA 1
ATOM 817 C C . TYR A 1 102 ? 7.774 8.334 0.273 1.00 94.81 102 TYR A C 1
ATOM 819 O O . TYR A 1 102 ? 7.532 9.369 0.894 1.00 94.81 102 TYR A O 1
ATOM 827 N N . VAL A 1 103 ? 8.982 7.783 0.212 1.00 96.69 103 VAL A N 1
ATOM 828 C CA . VAL A 1 103 ? 10.259 8.321 0.674 1.00 96.69 103 VAL A CA 1
ATOM 829 C C . VAL A 1 103 ? 11.327 7.920 -0.337 1.00 96.69 103 VAL A C 1
ATOM 831 O O . VAL A 1 103 ? 11.131 7.004 -1.133 1.00 96.69 103 VAL A O 1
ATOM 834 N N . ASN A 1 104 ? 12.477 8.587 -0.319 1.00 96.31 104 ASN A N 1
ATOM 835 C CA . ASN A 1 104 ? 13.496 8.396 -1.351 1.00 96.31 104 ASN A CA 1
ATOM 836 C C . ASN A 1 104 ? 14.843 7.868 -0.842 1.00 96.31 104 ASN A C 1
ATOM 838 O O . ASN A 1 104 ? 15.880 8.128 -1.456 1.00 96.31 104 ASN A O 1
ATOM 842 N N . THR A 1 105 ? 14.835 7.160 0.291 1.00 97.62 105 THR A N 1
ATOM 843 C CA . THR A 1 105 ? 16.013 6.464 0.835 1.00 97.62 105 THR A CA 1
ATOM 844 C C . THR A 1 105 ? 15.608 5.136 1.466 1.00 97.62 105 THR A C 1
ATOM 846 O O . THR A 1 105 ? 14.581 5.073 2.149 1.00 97.62 105 THR A O 1
ATOM 849 N N . ALA A 1 106 ? 16.442 4.103 1.327 1.00 98.19 106 ALA A N 1
ATOM 850 C CA . ALA A 1 106 ? 16.208 2.806 1.969 1.00 98.19 106 ALA A CA 1
ATOM 851 C C . ALA A 1 106 ? 16.079 2.900 3.492 1.00 98.19 106 ALA A C 1
ATOM 853 O O . ALA A 1 106 ? 15.155 2.331 4.065 1.00 98.19 106 ALA A O 1
ATOM 854 N N . GLN A 1 107 ? 16.979 3.635 4.155 1.00 98.31 107 GLN A N 1
ATOM 855 C CA . GLN A 1 107 ? 16.968 3.746 5.617 1.00 98.31 107 GLN A CA 1
ATOM 856 C C . GLN A 1 107 ? 15.641 4.299 6.133 1.00 98.31 107 GLN A C 1
ATOM 858 O O . GLN A 1 107 ? 15.123 3.822 7.143 1.00 98.31 107 GLN A O 1
ATOM 863 N N . ARG A 1 108 ? 15.093 5.306 5.445 1.00 97.94 108 ARG A N 1
ATOM 864 C CA . ARG A 1 108 ? 13.812 5.877 5.832 1.00 97.94 108 ARG A CA 1
ATOM 865 C C . ARG A 1 108 ? 12.673 4.888 5.611 1.00 97.94 108 ARG A C 1
ATOM 867 O O . ARG A 1 108 ? 11.879 4.718 6.524 1.00 97.94 108 ARG A O 1
ATOM 874 N N . ALA A 1 109 ? 12.648 4.216 4.462 1.00 98.31 109 ALA A N 1
ATOM 875 C CA . ALA A 1 109 ? 11.601 3.247 4.157 1.00 98.31 109 ALA A CA 1
ATOM 876 C C . ALA A 1 109 ? 11.592 2.070 5.152 1.00 98.31 109 ALA A C 1
ATOM 878 O O . ALA A 1 109 ? 10.561 1.634 5.653 1.00 98.31 109 ALA A O 1
ATOM 879 N N . ILE A 1 110 ? 12.778 1.579 5.524 1.00 98.62 110 ILE A N 1
ATOM 880 C CA . ILE A 1 110 ? 12.917 0.537 6.549 1.00 98.62 110 ILE A CA 1
ATOM 881 C C . ILE A 1 110 ? 12.349 1.018 7.887 1.00 98.62 110 ILE A C 1
ATOM 883 O O . ILE A 1 110 ? 11.598 0.286 8.526 1.00 98.62 110 ILE A O 1
ATOM 887 N N . ASN A 1 111 ? 12.696 2.236 8.309 1.00 98.31 111 ASN A N 1
ATOM 888 C CA . ASN A 1 111 ? 12.243 2.774 9.589 1.00 98.31 111 ASN A CA 1
ATOM 889 C C . ASN A 1 111 ? 10.728 2.976 9.636 1.00 98.31 111 ASN A C 1
ATOM 891 O O . ASN A 1 111 ? 10.126 2.662 10.659 1.00 98.31 111 ASN A O 1
ATOM 895 N N . ASP A 1 112 ? 10.143 3.486 8.553 1.00 97.94 112 ASP A N 1
ATOM 896 C CA . ASP A 1 112 ? 8.722 3.826 8.486 1.00 97.94 112 ASP A CA 1
ATOM 897 C C . ASP A 1 112 ? 7.843 2.573 8.297 1.00 97.94 112 ASP A C 1
ATOM 899 O O . ASP A 1 112 ? 6.702 2.569 8.730 1.00 97.94 112 ASP A O 1
ATOM 903 N N . ALA A 1 113 ? 8.353 1.484 7.707 1.00 98.31 113 ALA A N 1
ATOM 904 C CA . ALA A 1 113 ? 7.573 0.256 7.506 1.00 98.31 113 ALA A CA 1
ATOM 905 C C . ALA A 1 113 ? 7.714 -0.793 8.628 1.00 98.31 113 ALA A C 1
ATOM 907 O O . ALA A 1 113 ? 6.963 -1.776 8.656 1.00 98.31 113 ALA A O 1
ATOM 908 N N . GLN A 1 114 ? 8.709 -0.669 9.515 1.00 98.19 114 GLN A N 1
ATOM 909 C CA . GLN A 1 114 ? 9.082 -1.754 10.436 1.00 98.19 114 GLN A CA 1
ATOM 910 C C . GLN A 1 114 ? 7.946 -2.186 11.373 1.00 98.19 114 GLN A C 1
ATOM 912 O O . GLN A 1 114 ? 7.825 -3.381 11.670 1.00 98.19 114 GLN A O 1
ATOM 917 N N . ASP A 1 115 ? 7.105 -1.250 11.813 1.00 98.31 115 ASP A N 1
ATOM 918 C CA . ASP A 1 115 ? 6.046 -1.520 12.782 1.00 98.31 115 ASP A CA 1
ATOM 919 C C . ASP A 1 115 ? 4.879 -2.271 12.135 1.00 98.31 115 ASP A C 1
ATOM 921 O O . ASP A 1 115 ? 4.420 -3.275 12.691 1.00 98.31 115 ASP A O 1
ATOM 925 N N . GLU A 1 116 ? 4.473 -1.909 10.918 1.00 98.56 116 GLU A N 1
ATOM 926 C CA . GLU A 1 116 ? 3.521 -2.677 10.113 1.00 98.56 116 GLU A CA 1
ATOM 927 C C . GLU A 1 116 ? 4.058 -4.070 9.782 1.00 98.56 116 GLU A C 1
ATOM 929 O O . GLU A 1 116 ? 3.306 -5.046 9.853 1.00 98.56 116 GLU A O 1
ATOM 934 N N . ILE A 1 117 ? 5.341 -4.208 9.418 1.00 98.50 117 ILE A N 1
ATOM 935 C CA . ILE A 1 117 ? 5.927 -5.531 9.148 1.00 98.50 117 ILE A CA 1
ATOM 936 C C . ILE A 1 117 ? 5.902 -6.386 10.419 1.00 98.50 117 ILE A C 1
ATOM 938 O O . ILE A 1 117 ? 5.490 -7.551 10.374 1.00 98.50 117 ILE A O 1
ATOM 942 N N . LYS A 1 118 ? 6.298 -5.832 11.566 1.00 98.25 118 LYS A N 1
ATOM 943 C CA . LYS A 1 118 ? 6.302 -6.540 12.850 1.00 98.25 118 LYS A CA 1
ATOM 944 C C . LYS A 1 118 ? 4.890 -6.930 13.284 1.00 98.25 118 LYS A C 1
ATOM 946 O O . LYS A 1 118 ? 4.661 -8.088 13.637 1.00 98.25 118 LYS A O 1
ATOM 951 N N . TYR A 1 119 ? 3.933 -6.008 13.218 1.00 98.38 119 TYR A N 1
ATOM 952 C CA . TYR A 1 119 ? 2.544 -6.274 13.594 1.00 98.38 119 TYR A CA 1
ATOM 953 C C . TYR A 1 119 ? 1.852 -7.246 12.635 1.00 98.38 119 TYR A C 1
ATOM 955 O O . TYR A 1 119 ? 1.045 -8.074 13.063 1.00 98.38 119 TYR A O 1
ATOM 963 N N . GLY A 1 120 ? 2.219 -7.234 11.352 1.00 97.94 120 GLY A N 1
ATOM 964 C CA . GLY A 1 120 ? 1.747 -8.213 10.372 1.00 97.94 120 GLY A CA 1
ATOM 965 C C . GLY A 1 120 ? 2.070 -9.654 10.779 1.00 97.94 120 GLY A C 1
ATOM 966 O O . GLY A 1 120 ? 1.242 -10.545 10.616 1.00 97.94 120 GLY A O 1
ATOM 967 N N . SER A 1 121 ? 3.232 -9.891 11.404 1.00 96.25 121 SER A N 1
ATOM 968 C CA . SER A 1 121 ? 3.593 -11.227 11.908 1.00 96.25 121 SER A CA 1
ATOM 969 C C . SER A 1 121 ? 2.700 -11.686 13.066 1.00 96.25 121 SER A C 1
ATOM 971 O O . SER A 1 121 ? 2.488 -12.884 13.226 1.00 96.25 121 SER A O 1
ATOM 973 N N . ILE A 1 122 ? 2.159 -10.750 13.851 1.00 95.31 122 ILE A N 1
ATOM 974 C CA . ILE A 1 122 ? 1.250 -11.027 14.975 1.00 95.31 122 ILE A CA 1
ATOM 975 C C . ILE A 1 122 ? -0.178 -11.259 14.466 1.00 95.31 122 ILE A C 1
ATOM 977 O O . ILE A 1 122 ? -0.847 -12.196 14.890 1.00 95.31 122 ILE A O 1
ATOM 981 N N . SER A 1 123 ? -0.637 -10.410 13.547 1.00 96.44 123 SER A N 1
ATOM 982 C CA . SER A 1 123 ? -2.001 -10.438 12.997 1.00 96.44 123 SER A CA 1
ATOM 983 C C . SER A 1 123 ? -2.196 -11.458 11.868 1.00 96.44 123 SER A C 1
ATOM 985 O O . SER A 1 123 ? -3.319 -11.673 11.421 1.00 96.44 123 SER A O 1
ATOM 987 N N . GLY A 1 124 ? -1.121 -12.089 11.383 1.00 96.88 124 GLY A N 1
ATOM 988 C CA . GLY A 1 124 ? -1.169 -12.997 10.233 1.00 96.88 124 GLY A CA 1
ATOM 989 C C . GLY A 1 124 ? -1.394 -12.278 8.898 1.00 96.88 124 GLY A C 1
ATOM 990 O O . GLY A 1 124 ? -1.777 -12.909 7.910 1.00 96.88 124 GLY A O 1
ATOM 991 N N . THR A 1 125 ? -1.162 -10.965 8.854 1.00 97.62 125 THR A N 1
ATOM 992 C CA . THR A 1 125 ? -1.310 -10.153 7.647 1.00 97.62 125 THR A CA 1
ATOM 993 C C . THR A 1 125 ? 0.025 -9.862 6.982 1.00 97.62 125 THR A C 1
ATOM 995 O O . THR A 1 125 ? 1.109 -10.142 7.492 1.00 97.62 125 THR A O 1
ATOM 998 N N . LYS A 1 126 ? -0.076 -9.347 5.760 1.00 97.44 126 LYS A N 1
ATOM 999 C CA . LYS A 1 126 ? 1.044 -9.128 4.855 1.00 97.44 126 LYS A CA 1
ATOM 1000 C C . LYS A 1 126 ? 1.024 -7.689 4.390 1.00 97.44 126 LYS A C 1
ATOM 1002 O O . LYS A 1 126 ? -0.058 -7.150 4.154 1.00 97.44 126 LYS A O 1
ATOM 1007 N N . SER A 1 127 ? 2.202 -7.125 4.206 1.00 98.00 127 SER A N 1
ATOM 1008 C CA . SER A 1 127 ? 2.405 -5.751 3.785 1.00 98.00 127 SER A CA 1
ATOM 1009 C C . SER A 1 127 ? 3.315 -5.707 2.564 1.00 98.00 127 SER A C 1
ATOM 1011 O O . SER A 1 127 ? 4.324 -6.416 2.485 1.00 98.00 127 SER A O 1
ATOM 1013 N N . VAL A 1 128 ? 2.940 -4.870 1.608 1.00 97.44 128 VAL A N 1
ATOM 1014 C CA . VAL A 1 128 ? 3.778 -4.454 0.482 1.00 97.44 128 VAL A CA 1
ATOM 1015 C C . VAL A 1 128 ? 4.259 -3.034 0.769 1.00 97.44 128 VAL A C 1
ATOM 1017 O O . VAL A 1 128 ? 3.460 -2.217 1.216 1.00 97.44 128 VAL A O 1
ATOM 1020 N N . ILE A 1 129 ? 5.539 -2.747 0.539 1.00 98.19 129 ILE A N 1
ATOM 1021 C CA . ILE A 1 129 ? 6.123 -1.410 0.744 1.00 98.19 129 ILE A CA 1
ATOM 1022 C C . ILE A 1 129 ? 6.189 -0.705 -0.612 1.00 98.19 129 ILE A C 1
ATOM 1024 O O . ILE A 1 129 ? 6.872 -1.190 -1.513 1.00 98.19 129 ILE A O 1
ATOM 1028 N N . GLY A 1 130 ? 5.454 0.391 -0.777 1.00 96.44 130 GLY A N 1
ATOM 1029 C CA . GLY A 1 130 ? 5.369 1.167 -2.012 1.00 96.44 130 GLY A CA 1
ATOM 1030 C C . GLY A 1 130 ? 6.319 2.361 -2.020 1.00 96.44 130 GLY A C 1
ATOM 1031 O O . GLY A 1 130 ? 6.265 3.175 -1.110 1.00 96.44 130 GLY A O 1
ATOM 1032 N N . LEU A 1 131 ? 7.134 2.495 -3.067 1.00 96.44 131 LEU A N 1
ATOM 1033 C CA . LEU A 1 131 ? 8.010 3.644 -3.313 1.00 96.44 131 LEU A CA 1
ATOM 1034 C C . LEU A 1 131 ? 7.525 4.428 -4.537 1.00 96.44 131 LEU A C 1
ATOM 1036 O O . LEU A 1 131 ? 7.093 3.825 -5.520 1.00 96.44 131 LEU A O 1
ATOM 1040 N N . GLU A 1 132 ? 7.640 5.753 -4.496 1.00 94.62 132 GLU A N 1
ATOM 1041 C CA . G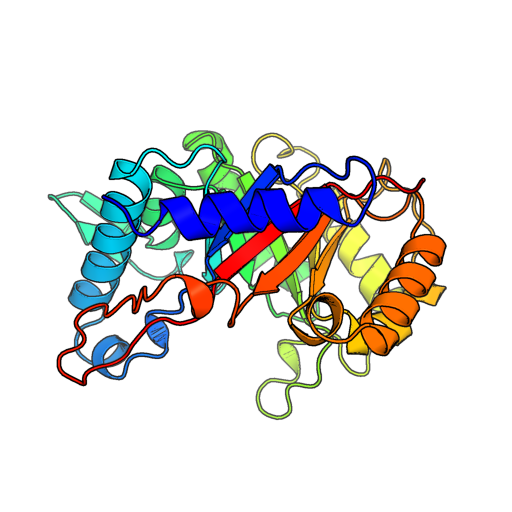LU A 1 132 ? 7.195 6.659 -5.563 1.00 94.62 132 GLU A CA 1
ATOM 1042 C C . GLU A 1 132 ? 8.352 7.081 -6.482 1.00 94.62 132 GLU A C 1
ATOM 1044 O O . GLU A 1 132 ? 9.482 7.285 -6.040 1.00 94.62 132 GLU A O 1
ATOM 1049 N N . THR A 1 133 ? 8.062 7.253 -7.768 1.00 93.69 133 THR A N 1
ATOM 1050 C CA . THR A 1 133 ? 8.993 7.675 -8.828 1.00 93.69 133 THR A CA 1
ATOM 1051 C C . THR A 1 133 ? 8.461 8.855 -9.639 1.00 93.69 133 THR A C 1
ATOM 1053 O O . THR A 1 133 ? 9.204 9.453 -10.418 1.00 93.69 133 THR A O 1
ATOM 1056 N N . MET A 1 134 ? 7.191 9.221 -9.465 1.00 91.62 134 MET A N 1
ATOM 1057 C CA . MET A 1 134 ? 6.586 10.413 -10.042 1.00 91.62 134 MET A CA 1
ATOM 1058 C C . MET A 1 134 ? 7.150 11.682 -9.412 1.00 91.62 134 MET A C 1
ATOM 1060 O O . MET A 1 134 ? 7.457 11.728 -8.223 1.00 91.62 134 MET A O 1
ATOM 1064 N N . GLN A 1 135 ? 7.275 12.742 -10.209 1.00 92.50 135 GLN A N 1
ATOM 1065 C CA . GLN A 1 135 ? 7.664 14.047 -9.693 1.00 92.50 135 GLN A CA 1
ATOM 1066 C C . GLN A 1 135 ? 6.622 14.567 -8.697 1.00 92.50 135 GLN A C 1
ATOM 1068 O O . GLN A 1 135 ? 5.457 14.741 -9.048 1.00 92.50 135 GLN A O 1
ATOM 1073 N N . LEU A 1 136 ? 7.074 14.891 -7.484 1.00 92.50 136 LEU A N 1
ATOM 1074 C CA . LEU A 1 136 ? 6.273 15.530 -6.442 1.00 92.50 136 LEU A CA 1
ATOM 1075 C C . LEU A 1 136 ? 6.904 16.884 -6.084 1.00 92.50 136 LEU A C 1
ATOM 1077 O O . LEU A 1 136 ? 7.751 16.946 -5.193 1.00 92.50 136 LEU A O 1
ATOM 1081 N N . PRO A 1 137 ? 6.545 17.983 -6.778 1.00 92.00 137 PRO A N 1
ATOM 1082 C CA . PRO A 1 137 ? 7.196 19.279 -6.572 1.00 92.00 137 PRO A CA 1
ATOM 1083 C C . PRO A 1 137 ? 7.093 19.809 -5.137 1.00 92.00 137 PRO A C 1
ATOM 1085 O O . PRO A 1 137 ? 8.028 20.435 -4.647 1.00 92.00 137 PRO A O 1
ATOM 1088 N N . SER A 1 138 ? 5.975 19.545 -4.456 1.00 93.31 138 SER A N 1
ATOM 1089 C CA . SER A 1 138 ? 5.755 19.948 -3.063 1.00 93.31 138 SER A CA 1
ATOM 1090 C C . SER A 1 138 ? 6.438 19.034 -2.045 1.00 93.31 138 SER A C 1
ATOM 1092 O O . SER A 1 138 ? 6.583 19.424 -0.891 1.00 93.31 138 SER A O 1
ATOM 1094 N N . GLU A 1 139 ? 6.855 17.832 -2.451 1.00 92.50 139 GLU A N 1
ATOM 1095 C CA . GLU A 1 139 ? 7.373 16.789 -1.560 1.00 92.50 139 GLU A CA 1
ATOM 1096 C C . GLU A 1 139 ? 8.532 16.009 -2.215 1.00 92.50 139 GLU A C 1
ATOM 1098 O O . GLU A 1 139 ? 8.456 14.795 -2.408 1.00 92.50 139 GLU A O 1
ATOM 1103 N N . PRO A 1 140 ? 9.649 16.672 -2.565 1.00 93.62 140 PRO A N 1
ATOM 1104 C CA . PRO A 1 140 ? 10.739 16.041 -3.315 1.00 93.62 140 PRO A CA 1
ATOM 1105 C C . PRO A 1 140 ? 11.441 14.909 -2.545 1.00 93.62 140 PRO A C 1
ATOM 1107 O O . PRO A 1 140 ? 12.092 14.059 -3.147 1.00 93.62 140 PRO A O 1
ATOM 1110 N N . THR A 1 141 ? 11.314 14.865 -1.215 1.00 95.56 141 THR A N 1
ATOM 1111 C CA . THR A 1 141 ? 11.838 13.761 -0.393 1.00 95.56 141 THR A CA 1
ATOM 1112 C C . THR A 1 141 ? 10.947 12.522 -0.406 1.00 95.56 141 THR A C 1
ATOM 1114 O O . THR A 1 141 ? 11.375 11.471 0.068 1.00 95.56 141 THR A O 1
ATOM 1117 N N . SER A 1 142 ? 9.730 12.632 -0.943 1.00 96.12 142 SER A N 1
ATOM 1118 C CA . SER A 1 142 ? 8.754 11.546 -1.019 1.00 96.12 142 SER A CA 1
ATOM 1119 C C . SER A 1 142 ? 8.849 10.741 -2.317 1.00 96.12 142 SER A C 1
ATOM 1121 O O . SER A 1 142 ? 8.015 9.883 -2.561 1.00 96.12 142 SER A O 1
ATOM 1123 N N . THR A 1 143 ? 9.843 10.998 -3.172 1.00 95.69 143 THR A N 1
ATOM 1124 C CA . THR A 1 143 ? 9.950 10.359 -4.489 1.00 95.69 143 THR A CA 1
ATOM 1125 C C . THR A 1 143 ? 11.395 10.142 -4.927 1.00 95.69 143 THR A C 1
ATOM 1127 O O . THR A 1 143 ? 12.290 10.939 -4.632 1.00 95.69 143 THR A O 1
ATOM 1130 N N . TYR A 1 144 ? 11.621 9.067 -5.676 1.00 95.38 144 TYR A N 1
ATOM 1131 C CA . TYR A 1 144 ? 12.863 8.796 -6.397 1.00 95.38 144 TYR A CA 1
ATOM 1132 C C . TYR A 1 144 ? 12.977 9.582 -7.707 1.00 95.38 144 TYR A C 1
ATOM 1134 O O . TYR A 1 144 ? 13.969 9.424 -8.417 1.00 95.38 144 TYR A O 1
ATOM 1142 N N . TYR A 1 145 ? 12.011 10.436 -8.051 1.00 94.00 145 TYR A N 1
ATOM 1143 C CA . TYR A 1 145 ? 12.118 11.303 -9.219 1.00 94.00 145 TYR A CA 1
ATOM 1144 C C . TYR A 1 145 ? 13.440 12.087 -9.223 1.00 94.00 145 TYR A C 1
ATOM 1146 O O . TYR A 1 145 ? 13.837 12.684 -8.223 1.00 94.00 145 TYR A O 1
ATOM 1154 N N . GLY A 1 146 ? 14.128 12.087 -10.366 1.00 91.06 146 GLY A N 1
ATOM 1155 C CA . GLY A 1 146 ? 15.437 12.727 -10.526 1.00 91.06 146 GLY A CA 1
ATOM 1156 C C . GLY A 1 146 ? 16.622 11.927 -9.970 1.00 91.06 146 GLY A C 1
ATOM 1157 O O . GLY A 1 146 ? 17.759 12.358 -10.152 1.00 91.06 146 GLY A O 1
ATOM 1158 N N . LYS A 1 147 ? 16.394 10.771 -9.331 1.00 91.31 147 LYS A N 1
ATOM 1159 C CA . LYS A 1 147 ? 17.454 9.816 -8.971 1.00 91.31 147 LYS A CA 1
ATOM 1160 C C . LYS A 1 147 ? 17.764 8.869 -10.123 1.00 91.31 147 LYS A C 1
ATOM 1162 O O . LYS A 1 147 ? 16.955 8.679 -11.031 1.00 91.31 147 LYS A O 1
ATOM 1167 N N . ASN A 1 148 ? 18.933 8.238 -10.067 1.00 89.69 148 ASN A N 1
ATOM 1168 C CA . ASN A 1 148 ? 19.337 7.277 -11.083 1.00 89.69 148 ASN A CA 1
ATOM 1169 C C . ASN A 1 148 ? 18.739 5.891 -10.815 1.00 89.69 148 ASN A C 1
ATOM 1171 O O . ASN A 1 148 ? 18.484 5.495 -9.678 1.00 89.69 148 ASN A O 1
ATOM 1175 N N . ALA A 1 149 ? 18.602 5.103 -11.882 1.00 87.31 149 ALA A N 1
ATOM 1176 C CA . ALA A 1 149 ? 18.105 3.729 -11.837 1.00 87.31 149 ALA A CA 1
ATOM 1177 C C . ALA A 1 149 ? 18.873 2.819 -10.855 1.00 87.31 149 ALA A C 1
ATOM 1179 O O . ALA A 1 149 ? 18.289 1.925 -10.245 1.00 87.31 149 ALA A O 1
ATOM 1180 N N . SER A 1 150 ? 20.182 3.045 -10.698 1.00 88.56 150 SER A N 1
ATOM 1181 C CA . SER A 1 150 ? 21.039 2.298 -9.768 1.00 88.56 150 SER A CA 1
ATOM 1182 C C . SER A 1 150 ? 20.708 2.578 -8.307 1.00 88.56 150 SER A C 1
ATOM 1184 O O . SER A 1 150 ? 20.799 1.667 -7.489 1.00 88.56 150 SER A O 1
ATOM 1186 N N . ASP A 1 151 ? 20.314 3.812 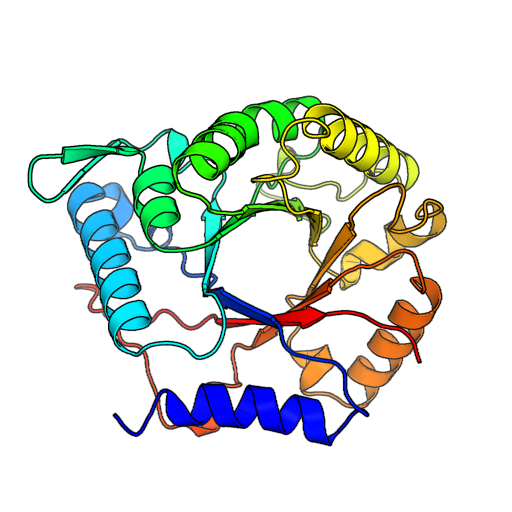-7.991 1.00 91.75 151 ASP A N 1
ATOM 1187 C CA . ASP A 1 151 ? 20.034 4.234 -6.620 1.00 91.75 151 ASP A CA 1
ATOM 1188 C C . ASP A 1 151 ? 18.754 3.558 -6.130 1.00 91.75 151 ASP A C 1
ATOM 1190 O O . ASP A 1 151 ? 18.750 2.941 -5.069 1.00 91.75 151 ASP A O 1
ATOM 1194 N N . LEU A 1 152 ? 17.698 3.577 -6.954 1.00 92.38 152 LEU A N 1
ATOM 1195 C CA . LEU A 1 152 ? 16.456 2.866 -6.652 1.00 92.38 152 LEU A CA 1
ATOM 1196 C C . LEU A 1 152 ? 16.690 1.354 -6.522 1.00 92.38 152 LEU A C 1
ATOM 1198 O O . LEU A 1 152 ? 16.225 0.752 -5.562 1.00 92.38 152 LEU A O 1
ATOM 1202 N N . GLU A 1 153 ? 17.410 0.721 -7.455 1.00 90.81 153 GLU A N 1
ATOM 1203 C CA . GLU A 1 153 ? 17.661 -0.728 -7.379 1.00 90.81 153 GLU A CA 1
ATOM 1204 C C . GLU A 1 153 ? 18.495 -1.098 -6.135 1.00 90.81 153 GLU A C 1
ATOM 1206 O O . GLU A 1 153 ? 18.222 -2.118 -5.499 1.00 90.81 153 GLU A O 1
ATOM 1211 N N . SER A 1 154 ? 19.480 -0.274 -5.759 1.00 92.81 154 SER A N 1
ATOM 1212 C CA . SER A 1 154 ? 20.252 -0.449 -4.521 1.00 92.81 154 SER A CA 1
ATOM 1213 C C . SER A 1 154 ? 19.355 -0.337 -3.290 1.00 92.81 154 SER A C 1
ATOM 1215 O O . SER A 1 154 ? 19.389 -1.207 -2.419 1.00 92.81 154 SER A O 1
ATOM 1217 N N . ASP A 1 155 ? 18.507 0.689 -3.233 1.00 96.06 155 ASP A N 1
ATOM 1218 C CA . ASP A 1 155 ? 17.614 0.899 -2.098 1.00 96.06 155 ASP A CA 1
ATOM 1219 C C . ASP A 1 155 ? 16.566 -0.217 -1.979 1.00 96.06 155 ASP A C 1
ATOM 1221 O O . ASP A 1 155 ? 16.331 -0.725 -0.882 1.00 96.06 155 ASP A O 1
ATOM 1225 N N . LEU A 1 156 ? 16.015 -0.700 -3.096 1.00 95.25 156 LEU A N 1
ATOM 1226 C CA . LEU A 1 156 ? 15.130 -1.868 -3.108 1.00 95.25 156 LEU A CA 1
ATOM 1227 C C . LEU A 1 156 ? 15.823 -3.118 -2.534 1.00 95.25 156 LEU A C 1
ATOM 1229 O O . LEU A 1 156 ? 15.213 -3.863 -1.766 1.00 95.25 156 LEU A O 1
ATOM 1233 N N . GLN A 1 157 ? 17.096 -3.356 -2.863 1.00 94.75 157 GLN A N 1
ATOM 1234 C CA . GLN A 1 157 ? 17.854 -4.490 -2.316 1.00 94.75 157 GLN A CA 1
ATOM 1235 C C . GLN A 1 157 ? 18.098 -4.353 -0.812 1.00 94.75 157 GLN A C 1
ATOM 1237 O O . GLN A 1 157 ? 17.971 -5.340 -0.081 1.00 94.75 157 GLN A O 1
ATOM 1242 N N . LEU A 1 158 ? 18.426 -3.147 -0.343 1.00 97.31 158 LEU A N 1
ATOM 1243 C CA . LEU A 1 158 ? 18.615 -2.871 1.080 1.00 97.31 158 LEU A CA 1
ATOM 1244 C C . LEU A 1 158 ? 17.322 -3.112 1.864 1.00 97.31 158 LEU A C 1
ATOM 1246 O O . LEU A 1 158 ? 17.354 -3.804 2.883 1.00 97.31 158 LEU A O 1
ATOM 1250 N N . ILE A 1 159 ? 16.183 -2.625 1.362 1.00 98.00 159 ILE A N 1
ATOM 1251 C CA . ILE A 1 159 ? 14.883 -2.813 2.020 1.00 98.00 159 ILE A CA 1
ATOM 1252 C C . ILE A 1 159 ? 14.473 -4.296 2.020 1.00 98.00 159 ILE A C 1
ATOM 1254 O O . ILE A 1 159 ? 14.072 -4.817 3.062 1.00 98.00 159 ILE A O 1
ATOM 1258 N N . ASP A 1 160 ? 14.603 -5.020 0.897 1.00 96.50 160 ASP A N 1
ATOM 1259 C CA . ASP A 1 160 ? 14.246 -6.451 0.859 1.00 96.50 160 ASP A CA 1
ATOM 1260 C C . ASP A 1 160 ? 15.122 -7.287 1.803 1.00 96.50 160 ASP A C 1
ATOM 1262 O O . ASP A 1 160 ? 14.622 -8.192 2.479 1.00 96.50 160 ASP A O 1
ATOM 1266 N N . SER A 1 161 ? 16.411 -6.947 1.895 1.00 96.12 161 SER A N 1
ATOM 1267 C CA . SER A 1 161 ? 17.362 -7.596 2.801 1.00 96.12 161 SER A CA 1
ATOM 1268 C C . SER A 1 161 ? 17.025 -7.327 4.267 1.00 96.12 161 SER A C 1
ATOM 1270 O O . SER A 1 161 ? 17.049 -8.263 5.073 1.00 96.12 161 SER A O 1
ATOM 1272 N N . ALA A 1 162 ? 16.652 -6.090 4.611 1.00 97.88 162 ALA A N 1
ATOM 1273 C CA . ALA A 1 162 ? 16.294 -5.696 5.973 1.00 97.88 162 ALA A CA 1
ATOM 1274 C C . ALA A 1 162 ? 15.104 -6.497 6.526 1.00 97.88 162 ALA A C 1
ATOM 1276 O O . ALA A 1 162 ? 15.112 -6.895 7.687 1.00 97.88 162 ALA A O 1
ATOM 1277 N N . PHE A 1 163 ? 14.122 -6.817 5.680 1.00 97.38 163 PHE A N 1
ATOM 1278 C CA . PHE A 1 163 ? 12.938 -7.595 6.064 1.00 97.38 163 PHE A CA 1
ATOM 1279 C C . PHE A 1 163 ? 13.006 -9.070 5.639 1.00 97.38 163 PHE A C 1
ATOM 1281 O O . PHE A 1 163 ? 11.992 -9.779 5.616 1.00 97.38 163 PHE A O 1
ATOM 1288 N N . SER A 1 164 ? 14.200 -9.570 5.314 1.00 94.25 164 SER A N 1
ATOM 1289 C CA . SER A 1 164 ? 14.391 -10.932 4.807 1.00 94.25 164 SER A CA 1
ATOM 1290 C C . SER A 1 164 ? 14.050 -12.032 5.814 1.00 94.25 164 SER A C 1
ATOM 1292 O O . SER A 1 164 ? 13.696 -13.132 5.395 1.00 94.25 164 SER A O 1
ATOM 1294 N N . LEU A 1 165 ? 14.096 -11.736 7.116 1.00 95.19 165 LEU A N 1
ATOM 1295 C CA . LEU A 1 165 ? 13.673 -12.638 8.194 1.00 95.19 165 LEU A CA 1
ATOM 1296 C C . LEU A 1 165 ? 12.174 -12.523 8.517 1.00 95.19 165 LEU A C 1
ATOM 1298 O O . LEU A 1 165 ? 11.624 -13.375 9.208 1.00 95.19 165 LEU A O 1
ATOM 1302 N N . ASN A 1 166 ? 11.485 -11.516 7.973 1.00 96.50 166 ASN A N 1
ATOM 1303 C CA . ASN A 1 166 ? 10.067 -11.243 8.215 1.00 96.50 166 ASN A CA 1
ATOM 1304 C C . ASN A 1 166 ? 9.180 -11.634 7.022 1.00 96.50 166 ASN A C 1
ATOM 1306 O O . ASN A 1 166 ? 8.132 -11.035 6.808 1.00 96.50 166 ASN A O 1
ATOM 1310 N N . ARG A 1 167 ? 9.560 -12.640 6.218 1.00 93.88 167 ARG A N 1
ATOM 1311 C CA . ARG A 1 167 ? 8.831 -13.011 4.978 1.00 93.88 167 ARG A CA 1
ATOM 1312 C C . ARG A 1 167 ? 7.374 -13.442 5.199 1.00 93.88 167 ARG A C 1
ATOM 1314 O O . ARG A 1 167 ? 6.607 -13.457 4.236 1.00 93.88 167 ARG A O 1
ATOM 1321 N N . SER A 1 168 ? 6.994 -13.805 6.426 1.00 95.69 168 SER A N 1
ATOM 1322 C CA . SER A 1 168 ? 5.606 -14.099 6.807 1.00 95.69 168 SER A CA 1
ATOM 1323 C C . SER A 1 168 ? 4.696 -12.877 6.668 1.00 95.69 168 SER A C 1
ATOM 1325 O O . SER A 1 168 ? 3.551 -13.042 6.246 1.00 95.69 168 SER A O 1
ATOM 1327 N N . SER A 1 169 ? 5.210 -11.676 6.954 1.00 97.56 169 SER A N 1
ATOM 1328 C CA . SER A 1 169 ? 4.465 -10.413 6.942 1.00 97.56 169 SER A CA 1
ATOM 1329 C C . SER A 1 169 ? 4.983 -9.380 5.941 1.00 97.56 169 SER A C 1
ATOM 1331 O O . SER A 1 169 ? 4.205 -8.569 5.455 1.00 97.56 169 SER A O 1
ATOM 1333 N N . PHE A 1 170 ? 6.251 -9.422 5.542 1.00 97.88 170 PHE A N 1
ATOM 1334 C CA . PHE A 1 170 ? 6.770 -8.642 4.420 1.00 97.88 170 PHE A CA 1
ATOM 1335 C C . PHE A 1 170 ? 6.562 -9.406 3.109 1.00 97.88 170 PHE A C 1
ATOM 1337 O O . PHE A 1 170 ? 7.168 -10.461 2.883 1.00 97.88 170 PHE A O 1
ATOM 1344 N N . GLU A 1 171 ? 5.720 -8.880 2.220 1.00 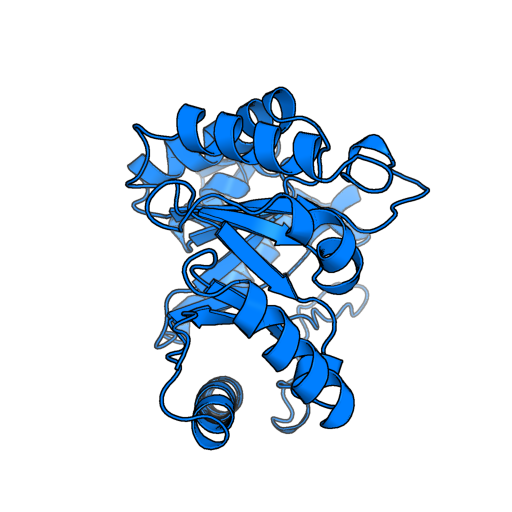95.62 171 GLU A N 1
ATOM 1345 C CA . GLU A 1 171 ? 5.302 -9.563 0.994 1.00 95.62 171 GLU A CA 1
ATOM 1346 C C . GLU A 1 171 ? 6.162 -9.227 -0.225 1.00 95.62 171 GLU A C 1
ATOM 1348 O O . GLU A 1 171 ? 6.576 -10.143 -0.938 1.00 95.62 171 GLU A O 1
ATOM 1353 N N . ALA A 1 172 ? 6.393 -7.940 -0.480 1.00 95.88 172 ALA A N 1
ATOM 1354 C CA . ALA A 1 172 ? 7.132 -7.433 -1.634 1.00 95.88 172 ALA A CA 1
ATOM 1355 C C . ALA A 1 172 ? 7.411 -5.930 -1.489 1.00 95.88 172 ALA A C 1
ATOM 1357 O O . ALA A 1 172 ? 6.815 -5.252 -0.649 1.00 95.88 172 ALA A O 1
ATOM 1358 N N . LEU A 1 173 ? 8.274 -5.418 -2.359 1.00 96.12 173 LEU A N 1
ATOM 1359 C CA . LEU A 1 173 ? 8.400 -3.997 -2.663 1.00 96.12 173 LEU A CA 1
ATOM 1360 C C . LEU A 1 173 ? 7.571 -3.676 -3.897 1.00 96.12 173 LEU A C 1
ATOM 1362 O O . LEU A 1 173 ? 7.524 -4.480 -4.823 1.00 96.12 173 LEU A O 1
ATOM 1366 N N . CYS A 1 174 ? 6.954 -2.507 -3.938 1.00 93.44 174 CYS A N 1
ATOM 1367 C CA . CYS A 1 174 ? 6.202 -2.028 -5.080 1.00 93.44 174 CYS A CA 1
ATOM 1368 C C . CYS A 1 174 ? 6.755 -0.689 -5.550 1.00 93.44 174 CYS A C 1
ATOM 1370 O O . CYS A 1 174 ? 6.995 0.197 -4.737 1.00 93.44 174 CYS A O 1
ATOM 1372 N N . VAL A 1 175 ? 6.929 -0.530 -6.858 1.00 92.06 175 VAL A N 1
ATOM 1373 C CA . VAL A 1 175 ? 7.304 0.758 -7.451 1.00 92.06 175 VAL A CA 1
ATOM 1374 C C . VAL A 1 175 ? 6.065 1.392 -8.074 1.00 92.06 175 VAL A C 1
ATOM 1376 O O . VAL A 1 175 ? 5.338 0.728 -8.813 1.00 92.06 175 VAL A O 1
ATOM 1379 N N . HIS A 1 176 ? 5.826 2.654 -7.745 1.00 90.00 176 HIS A N 1
ATOM 1380 C CA . HIS A 1 176 ? 4.769 3.510 -8.269 1.00 90.00 176 HIS A CA 1
ATOM 1381 C C . HIS A 1 176 ? 5.423 4.716 -8.960 1.00 90.00 176 HIS A C 1
ATOM 1383 O O . HIS A 1 176 ? 6.451 5.187 -8.492 1.00 90.00 176 HIS A O 1
ATOM 1389 N N . ASP A 1 177 ? 4.968 5.243 -10.091 1.00 85.00 177 ASP A N 1
ATOM 1390 C CA . ASP A 1 177 ? 4.041 4.682 -11.078 1.00 85.00 177 ASP A CA 1
ATOM 1391 C C . ASP A 1 177 ? 4.797 4.219 -12.346 1.00 85.00 177 ASP A C 1
ATOM 1393 O O . ASP A 1 177 ? 5.878 4.725 -12.667 1.00 85.00 177 ASP A O 1
ATOM 1397 N N . TRP A 1 178 ? 4.203 3.304 -13.122 1.00 83.88 178 TRP A N 1
ATOM 1398 C CA . TRP A 1 178 ? 4.735 2.748 -14.378 1.00 83.88 178 TRP A CA 1
ATOM 1399 C C . TRP A 1 178 ? 5.316 3.790 -15.346 1.00 83.88 178 TRP A C 1
ATOM 1401 O O . TRP A 1 178 ? 6.356 3.533 -15.961 1.00 83.88 178 TRP A O 1
ATOM 1411 N N . LYS A 1 179 ? 4.693 4.968 -15.490 1.00 80.50 179 LYS A N 1
ATOM 1412 C CA . LYS A 1 179 ? 5.156 6.001 -16.439 1.00 80.50 179 LYS A CA 1
ATOM 1413 C C . LYS A 1 179 ? 6.587 6.449 -16.177 1.00 80.50 179 LYS A C 1
ATOM 1415 O O . LYS A 1 179 ? 7.408 6.470 -17.091 1.00 80.50 179 LYS A O 1
ATOM 1420 N N . ASN A 1 180 ? 6.874 6.797 -14.928 1.00 79.25 180 ASN A N 1
ATOM 1421 C CA . ASN A 1 180 ? 8.201 7.246 -14.510 1.00 79.25 180 ASN A CA 1
ATOM 1422 C C . ASN A 1 180 ? 9.131 6.056 -14.306 1.00 79.25 180 ASN A C 1
ATOM 1424 O O . ASN A 1 180 ? 10.343 6.157 -14.497 1.00 79.25 180 ASN A O 1
ATOM 1428 N N . TRP A 1 181 ? 8.548 4.896 -14.020 1.00 73.00 181 TRP A N 1
ATOM 1429 C CA . TRP A 1 181 ? 9.280 3.671 -13.812 1.00 73.00 181 TRP A CA 1
ATOM 1430 C C . TRP A 1 181 ? 10.133 3.240 -15.008 1.00 73.00 181 TRP A C 1
ATOM 1432 O O . TRP A 1 181 ? 11.216 2.692 -14.801 1.00 73.00 181 TRP A O 1
ATOM 1442 N N . LYS A 1 182 ? 9.724 3.547 -16.249 1.00 73.88 182 LYS A N 1
ATOM 1443 C CA . LYS A 1 182 ? 10.506 3.226 -17.461 1.00 73.88 182 LYS A CA 1
ATOM 1444 C C . LYS A 1 182 ? 11.948 3.728 -17.383 1.00 73.88 182 LYS A C 1
ATOM 1446 O O . LYS A 1 182 ? 12.856 3.012 -17.801 1.00 73.88 182 LYS A O 1
ATOM 1451 N N . VAL A 1 183 ? 12.160 4.894 -16.768 1.00 76.88 183 VAL A N 1
ATOM 1452 C CA . VAL A 1 183 ? 13.485 5.501 -16.558 1.00 76.88 183 VAL A CA 1
ATOM 1453 C C . VAL A 1 183 ? 14.381 4.623 -15.674 1.00 76.88 183 VAL A C 1
ATOM 1455 O O . VAL A 1 183 ? 15.597 4.594 -15.850 1.00 76.88 183 VAL A O 1
ATOM 1458 N N . PHE A 1 184 ? 13.791 3.851 -14.761 1.00 76.38 184 PHE A N 1
ATOM 1459 C CA . PHE A 1 184 ? 14.510 3.017 -13.798 1.00 76.38 184 PHE A CA 1
ATOM 1460 C C . PHE A 1 184 ? 14.768 1.583 -14.296 1.00 76.38 184 PHE A C 1
ATOM 1462 O O . PHE A 1 184 ? 15.647 0.896 -13.776 1.00 76.38 184 PHE A O 1
ATOM 1469 N N . THR A 1 185 ? 14.052 1.120 -15.327 1.00 72.69 185 THR A N 1
ATOM 1470 C CA . THR A 1 185 ? 14.068 -0.298 -15.747 1.00 72.69 185 THR A CA 1
ATOM 1471 C C . THR A 1 185 ? 15.420 -0.811 -16.255 1.00 72.69 185 THR A C 1
ATOM 1473 O O . THR A 1 185 ? 15.682 -2.012 -16.163 1.00 72.69 185 THR A O 1
ATOM 1476 N N . ALA A 1 186 ? 16.313 0.065 -16.729 1.00 72.94 186 ALA A N 1
ATOM 1477 C CA . ALA A 1 186 ? 17.625 -0.330 -17.251 1.00 72.94 186 ALA A CA 1
ATOM 1478 C C . ALA A 1 186 ? 18.495 -1.070 -16.214 1.00 72.94 186 ALA A C 1
ATOM 1480 O O . ALA A 1 186 ? 19.240 -1.978 -16.578 1.00 72.94 186 ALA A O 1
ATOM 1481 N N . ASN A 1 187 ? 18.355 -0.743 -14.923 1.00 72.00 187 ASN A N 1
ATOM 1482 C CA . ASN A 1 187 ? 19.137 -1.366 -13.845 1.00 72.00 187 ASN A CA 1
ATOM 1483 C C . ASN A 1 187 ? 18.375 -2.449 -13.076 1.00 72.00 187 ASN A C 1
ATOM 1485 O O . ASN A 1 187 ? 18.897 -3.010 -12.112 1.00 72.00 187 ASN A O 1
ATOM 1489 N N . PHE A 1 188 ? 17.175 -2.810 -13.533 1.00 78.81 188 PHE A N 1
ATOM 1490 C CA . PHE A 1 188 ? 16.357 -3.849 -12.919 1.00 78.81 188 PHE A CA 1
ATOM 1491 C C . PHE A 1 188 ? 16.862 -5.209 -13.396 1.00 78.81 188 PHE A C 1
ATOM 1493 O O . PHE A 1 188 ? 16.301 -5.850 -14.288 1.00 78.81 188 PHE A O 1
ATOM 1500 N N . THR A 1 189 ? 17.990 -5.625 -12.832 1.00 76.69 189 THR A N 1
ATOM 1501 C CA . THR A 1 189 ? 18.762 -6.790 -13.290 1.00 76.69 189 THR A CA 1
ATOM 1502 C C . THR A 1 189 ? 18.466 -8.039 -12.476 1.00 76.69 189 THR A C 1
ATOM 1504 O O . THR A 1 189 ? 18.601 -9.151 -12.987 1.00 76.69 189 THR A O 1
ATOM 1507 N N . LYS A 1 190 ? 18.029 -7.882 -11.224 1.00 81.25 190 LYS A N 1
ATOM 1508 C CA . LYS A 1 190 ? 17.780 -9.014 -10.330 1.00 81.25 190 LYS A CA 1
ATOM 1509 C C . LYS A 1 190 ? 16.539 -9.803 -10.771 1.00 81.25 190 LYS A C 1
ATOM 1511 O O . LYS A 1 190 ? 15.558 -9.194 -11.184 1.00 81.25 190 LYS A O 1
ATOM 1516 N N . PRO A 1 191 ? 16.523 -11.139 -10.693 1.00 82.31 191 PRO A N 1
ATOM 1517 C CA . PRO A 1 191 ? 15.296 -11.913 -10.860 1.00 82.31 191 PRO A CA 1
ATOM 1518 C C . PRO A 1 191 ? 14.412 -11.824 -9.605 1.00 82.31 191 PRO A C 1
ATOM 1520 O O . PRO A 1 191 ? 14.889 -11.542 -8.505 1.00 82.31 191 PRO A O 1
ATOM 1523 N N . ILE A 1 192 ? 13.127 -12.142 -9.748 1.00 78.56 192 ILE A N 1
ATOM 1524 C CA . ILE A 1 192 ? 12.121 -12.141 -8.671 1.00 78.56 192 ILE A CA 1
ATOM 1525 C C . ILE A 1 192 ? 12.516 -12.985 -7.446 1.00 78.56 192 ILE A C 1
ATOM 1527 O O . ILE A 1 192 ? 12.167 -12.642 -6.320 1.00 78.56 192 ILE A O 1
ATOM 1531 N N . GLY A 1 193 ? 13.268 -14.073 -7.650 1.00 77.38 193 GLY A N 1
ATOM 1532 C CA . GLY A 1 193 ? 13.767 -14.924 -6.563 1.00 77.38 193 GLY A CA 1
ATOM 1533 C C . GLY A 1 193 ? 14.836 -14.257 -5.690 1.00 77.38 193 GLY A C 1
ATOM 1534 O O . GLY A 1 193 ? 15.090 -14.731 -4.589 1.00 77.38 193 GLY A O 1
ATOM 1535 N N . GLN A 1 194 ? 15.448 -13.169 -6.167 1.00 81.06 194 GLN A N 1
ATOM 1536 C CA . GLN A 1 194 ? 16.430 -12.373 -5.424 1.00 81.06 194 GLN A CA 1
ATOM 1537 C C . GLN A 1 194 ? 15.840 -11.062 -4.897 1.00 81.06 194 GLN A C 1
ATOM 1539 O O . GLN A 1 194 ? 16.302 -10.566 -3.878 1.00 81.06 194 GLN A O 1
ATOM 1544 N N . LEU A 1 195 ? 14.841 -10.496 -5.582 1.00 86.44 195 LEU A N 1
ATOM 1545 C CA . LEU A 1 195 ? 14.198 -9.244 -5.191 1.00 86.44 195 LEU A CA 1
ATOM 1546 C C . LEU A 1 195 ? 12.712 -9.267 -5.570 1.00 86.44 195 LEU A C 1
ATOM 1548 O O . LEU A 1 195 ? 12.361 -9.234 -6.755 1.00 86.44 195 LEU A O 1
ATOM 1552 N N . ARG A 1 196 ? 11.830 -9.310 -4.562 1.00 90.25 196 ARG A N 1
ATOM 1553 C CA . ARG A 1 196 ? 10.373 -9.380 -4.760 1.00 90.25 196 ARG A CA 1
ATOM 1554 C C . ARG A 1 196 ? 9.825 -8.005 -5.122 1.00 90.25 196 ARG A C 1
ATOM 1556 O O . ARG A 1 196 ? 9.521 -7.210 -4.237 1.00 90.25 196 ARG A O 1
ATOM 1563 N N . ARG A 1 197 ? 9.697 -7.751 -6.423 1.00 90.31 197 ARG A N 1
ATOM 1564 C CA . ARG A 1 197 ? 9.137 -6.509 -6.963 1.00 90.31 197 ARG A CA 1
ATOM 1565 C C . ARG A 1 197 ? 7.738 -6.701 -7.510 1.00 90.31 197 ARG A C 1
ATOM 1567 O O . ARG A 1 197 ? 7.476 -7.611 -8.297 1.00 90.31 197 ARG A O 1
ATOM 1574 N N . ASP A 1 198 ? 6.892 -5.769 -7.137 1.00 91.62 198 ASP A N 1
ATOM 1575 C CA . ASP A 1 198 ? 5.597 -5.503 -7.715 1.00 91.62 198 ASP A CA 1
ATOM 1576 C C . ASP A 1 198 ? 5.636 -4.144 -8.430 1.00 91.62 198 ASP A C 1
ATOM 1578 O O . ASP A 1 198 ? 6.518 -3.311 -8.199 1.00 91.62 198 ASP A O 1
ATOM 1582 N N . LEU A 1 199 ? 4.654 -3.924 -9.292 1.00 88.56 199 LEU A N 1
ATOM 1583 C CA . LEU A 1 199 ? 4.398 -2.653 -9.951 1.00 88.56 199 LEU A CA 1
ATOM 1584 C C . LEU A 1 199 ? 3.020 -2.156 -9.546 1.00 88.56 199 LEU A C 1
ATOM 1586 O O . LEU A 1 199 ? 2.067 -2.929 -9.581 1.00 88.56 199 LEU A O 1
ATOM 1590 N N . TYR A 1 200 ? 2.901 -0.874 -9.243 1.00 87.62 200 TYR A N 1
ATOM 1591 C CA . TYR A 1 200 ? 1.621 -0.203 -9.101 1.00 87.62 200 TYR A CA 1
ATOM 1592 C C . TYR A 1 200 ? 1.458 0.789 -10.255 1.00 87.62 200 TYR A C 1
ATOM 1594 O O . TYR A 1 200 ? 2.337 1.613 -10.498 1.00 87.62 200 TYR A O 1
ATOM 1602 N N . VAL A 1 201 ? 0.359 0.626 -10.996 1.00 84.25 201 VAL A N 1
ATOM 1603 C CA . VAL A 1 201 ? -0.027 1.428 -12.151 1.00 84.25 201 VAL A CA 1
ATOM 1604 C C . VAL A 1 201 ? -1.251 2.283 -11.831 1.00 84.25 201 VAL A C 1
ATOM 1606 O O . VAL A 1 201 ? -2.354 1.745 -11.714 1.00 84.25 201 VAL A O 1
ATOM 1609 N N . TRP A 1 202 ? -1.068 3.599 -11.741 1.00 78.75 202 TRP A N 1
ATOM 1610 C CA . TRP A 1 202 ? -2.161 4.565 -11.553 1.00 78.75 202 TRP A CA 1
ATOM 1611 C C . TRP A 1 202 ? -2.906 4.848 -12.866 1.00 78.75 202 TRP A C 1
ATOM 1613 O O . TRP A 1 202 ? -4.105 5.123 -12.901 1.00 78.75 202 TRP A O 1
ATOM 1623 N N . ASP A 1 203 ? -2.211 4.770 -13.998 1.00 79.38 203 ASP A N 1
ATOM 1624 C CA . ASP A 1 203 ? -2.805 5.144 -15.275 1.00 79.38 203 ASP A CA 1
ATOM 1625 C C . ASP A 1 203 ? -3.862 4.136 -15.767 1.00 79.38 203 ASP A C 1
ATOM 1627 O O . ASP A 1 203 ? -3.548 3.160 -16.445 1.00 79.38 203 ASP A O 1
ATOM 1631 N N . ASN A 1 204 ? -5.142 4.429 -15.514 1.00 72.44 204 ASN A N 1
ATOM 1632 C CA . ASN A 1 204 ? -6.288 3.648 -15.997 1.00 72.44 204 ASN A CA 1
ATOM 1633 C C . ASN A 1 204 ? -6.285 3.428 -17.524 1.00 72.44 204 ASN A C 1
ATOM 1635 O O . ASN A 1 204 ? -6.907 2.480 -18.014 1.00 72.44 204 ASN A O 1
ATOM 1639 N N . SER A 1 205 ? -5.613 4.279 -18.308 1.00 76.00 205 SER A N 1
ATOM 1640 C CA . SER A 1 205 ? -5.561 4.124 -19.763 1.00 76.00 205 SER A CA 1
ATOM 1641 C C . SER A 1 205 ? -4.811 2.864 -20.202 1.00 76.00 205 SER A C 1
ATOM 1643 O O . SER A 1 205 ? -5.129 2.341 -21.269 1.00 76.00 205 SER A O 1
ATOM 1645 N N . VAL A 1 206 ? -3.945 2.275 -19.361 1.00 74.19 206 VAL A N 1
ATOM 1646 C CA . VAL A 1 206 ? -3.355 0.949 -19.644 1.00 74.19 206 VAL A CA 1
ATOM 1647 C C . VAL A 1 206 ? -4.421 -0.140 -19.740 1.00 74.19 206 VAL A C 1
ATOM 1649 O O . VAL A 1 206 ? -4.231 -1.145 -20.417 1.00 74.19 206 VAL A O 1
ATOM 1652 N N . ILE A 1 207 ? -5.564 0.055 -19.080 1.00 69.50 207 ILE A N 1
ATOM 1653 C CA . ILE A 1 207 ? -6.732 -0.811 -19.202 1.00 69.50 207 ILE A CA 1
ATOM 1654 C C . ILE A 1 207 ? -7.640 -0.316 -20.317 1.00 69.50 207 ILE A C 1
ATOM 1656 O O . ILE A 1 207 ? -8.100 -1.124 -21.113 1.00 69.50 207 ILE A O 1
ATOM 1660 N N . LEU A 1 208 ? -7.946 0.977 -20.372 1.00 68.38 208 LEU A N 1
ATOM 1661 C CA . LEU A 1 208 ? -9.065 1.487 -21.169 1.00 68.38 208 LEU A CA 1
ATOM 1662 C C . LEU A 1 208 ? -8.711 1.781 -22.632 1.00 68.38 208 LEU A C 1
ATOM 1664 O O . LEU A 1 208 ? -9.597 1.747 -23.482 1.00 68.38 208 LEU A O 1
ATOM 1668 N N . VAL A 1 209 ? -7.439 2.038 -22.938 1.00 75.88 209 VAL A N 1
ATOM 1669 C CA . VAL A 1 209 ? -6.979 2.479 -24.261 1.00 75.88 209 VAL A CA 1
ATOM 1670 C C . VAL A 1 209 ? -6.085 1.405 -24.872 1.00 75.88 209 VAL A C 1
ATOM 1672 O O . VAL A 1 209 ? -5.038 1.070 -24.326 1.00 75.88 209 VAL A O 1
ATOM 1675 N N . GLU A 1 210 ? -6.492 0.854 -26.016 1.00 76.12 210 GLU A N 1
ATOM 1676 C CA . GLU A 1 210 ? -5.809 -0.280 -26.658 1.00 76.12 210 GLU A CA 1
ATOM 1677 C C . GLU A 1 210 ? -4.339 0.009 -26.996 1.00 76.12 210 GLU A C 1
ATOM 1679 O O . GLU A 1 210 ? -3.467 -0.814 -26.719 1.00 76.12 210 GLU A O 1
ATOM 1684 N N . GLU A 1 211 ? -4.048 1.194 -27.535 1.00 87.88 211 GLU A N 1
ATOM 1685 C CA . GLU A 1 211 ? -2.684 1.597 -27.889 1.00 87.88 211 GLU A CA 1
ATOM 1686 C C . GLU A 1 211 ? -1.772 1.675 -26.657 1.00 87.88 211 GLU A C 1
ATOM 1688 O O . GLU A 1 211 ? -0.676 1.111 -26.649 1.00 87.88 211 GLU A O 1
ATOM 1693 N N . VAL A 1 212 ? -2.254 2.297 -25.576 1.00 82.50 212 VAL A N 1
ATOM 1694 C CA . VAL A 1 212 ? -1.511 2.392 -24.312 1.00 82.50 212 VAL A CA 1
ATOM 1695 C C . VAL A 1 212 ? -1.328 1.009 -23.693 1.00 82.50 212 VAL A C 1
ATOM 1697 O O . VAL A 1 212 ? -0.232 0.678 -23.240 1.00 82.50 212 VAL A O 1
ATOM 1700 N N . ARG A 1 213 ? -2.366 0.165 -23.728 1.00 81.81 213 ARG A N 1
ATOM 1701 C CA . ARG A 1 213 ? -2.298 -1.223 -23.258 1.00 81.81 213 ARG A CA 1
ATOM 1702 C C . ARG A 1 213 ? -1.218 -2.010 -23.992 1.00 81.81 213 ARG A C 1
ATOM 1704 O O . ARG A 1 213 ? -0.475 -2.750 -23.355 1.00 81.81 213 ARG A O 1
ATOM 1711 N N . LYS A 1 214 ? -1.098 -1.852 -25.311 1.00 82.62 214 LYS A N 1
ATOM 1712 C CA . LYS A 1 214 ? -0.065 -2.536 -26.100 1.00 82.62 214 LYS A CA 1
ATOM 1713 C C . LYS A 1 214 ? 1.341 -2.132 -25.653 1.00 82.62 214 LYS A C 1
ATOM 1715 O O . LYS A 1 214 ? 2.157 -3.011 -25.389 1.00 82.62 214 LYS A O 1
ATOM 1720 N N . ILE A 1 215 ? 1.587 -0.830 -25.488 1.00 86.81 215 ILE A N 1
ATOM 1721 C CA . ILE A 1 215 ? 2.866 -0.305 -24.982 1.00 86.81 215 ILE A CA 1
ATOM 1722 C C . ILE A 1 215 ? 3.160 -0.866 -23.588 1.00 86.81 215 ILE A C 1
ATOM 1724 O O . ILE A 1 215 ? 4.256 -1.357 -23.334 1.00 86.81 215 ILE A O 1
ATOM 1728 N N . PHE A 1 216 ? 2.169 -0.836 -22.695 1.00 84.44 216 PHE A N 1
ATOM 1729 C CA . PHE A 1 216 ? 2.295 -1.377 -21.346 1.00 84.44 216 PHE A CA 1
ATOM 1730 C C . PHE A 1 216 ? 2.684 -2.861 -21.354 1.00 84.44 216 PHE A C 1
ATOM 1732 O O . PHE A 1 216 ? 3.600 -3.272 -20.644 1.00 84.44 216 PHE A O 1
ATOM 1739 N N . MET A 1 217 ? 2.038 -3.668 -22.197 1.00 82.12 217 MET A N 1
ATOM 1740 C CA . MET A 1 217 ? 2.350 -5.092 -22.325 1.00 82.12 217 MET A CA 1
ATOM 1741 C C . MET A 1 217 ? 3.750 -5.338 -22.898 1.00 82.12 217 MET A C 1
ATOM 1743 O O . MET A 1 217 ? 4.415 -6.283 -22.475 1.00 82.12 217 MET A O 1
ATOM 1747 N N . ASP A 1 218 ? 4.217 -4.510 -23.832 1.00 84.81 218 ASP A N 1
ATOM 1748 C CA . ASP A 1 218 ? 5.581 -4.608 -24.358 1.00 84.81 218 ASP A CA 1
ATOM 1749 C C . ASP A 1 218 ? 6.629 -4.251 -23.292 1.00 84.81 218 ASP A C 1
ATOM 1751 O O . ASP A 1 218 ? 7.617 -4.973 -23.149 1.00 84.81 218 ASP A O 1
ATOM 1755 N N . ASP A 1 219 ? 6.373 -3.240 -22.459 1.00 84.88 219 ASP A N 1
ATOM 1756 C CA . ASP A 1 219 ? 7.239 -2.919 -21.316 1.00 84.88 219 ASP A CA 1
ATOM 1757 C C . ASP A 1 219 ? 7.278 -4.058 -20.288 1.00 84.88 219 ASP A C 1
ATOM 1759 O O . ASP A 1 219 ? 8.341 -4.417 -19.777 1.00 8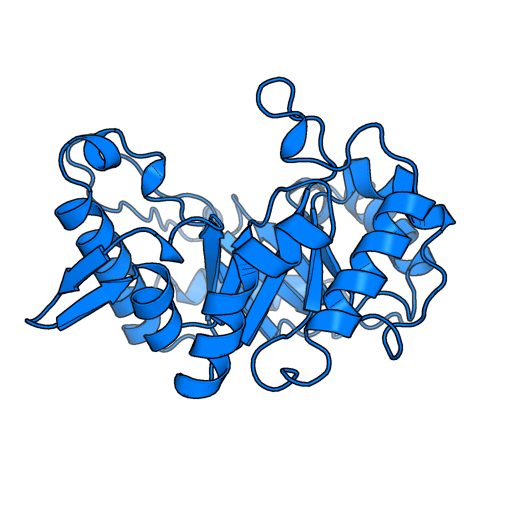4.88 219 ASP A O 1
ATOM 1763 N N . LEU A 1 220 ? 6.132 -4.682 -19.993 1.00 81.81 220 LEU A N 1
ATOM 1764 C CA . LEU A 1 220 ? 6.073 -5.816 -19.070 1.00 81.81 220 LEU A CA 1
ATOM 1765 C C . LEU A 1 220 ? 6.922 -7.001 -19.558 1.00 81.81 220 LEU A C 1
ATOM 1767 O O . LEU A 1 220 ? 7.541 -7.685 -18.735 1.00 81.81 220 LEU A O 1
ATOM 1771 N N . LYS A 1 221 ? 7.026 -7.235 -20.874 1.00 82.19 221 LYS A N 1
ATOM 1772 C CA . LYS A 1 221 ? 7.898 -8.293 -21.426 1.00 82.19 221 LYS A CA 1
ATOM 1773 C C . LYS A 1 221 ? 9.372 -8.060 -21.091 1.00 82.19 221 LYS A C 1
ATOM 1775 O O . LYS A 1 221 ? 10.075 -9.022 -20.789 1.00 82.19 221 LYS A O 1
ATOM 1780 N N . ILE A 1 222 ? 9.835 -6.807 -21.063 1.00 80.62 222 ILE A N 1
ATOM 1781 C CA . ILE A 1 222 ? 11.210 -6.443 -20.654 1.00 80.62 222 ILE A CA 1
ATOM 1782 C C . ILE A 1 222 ? 11.474 -6.847 -19.190 1.00 80.62 222 ILE A C 1
ATOM 1784 O O . ILE A 1 222 ? 12.602 -7.156 -18.788 1.00 80.62 222 ILE A O 1
ATOM 1788 N N . LEU A 1 223 ? 10.408 -6.883 -18.392 1.00 78.88 223 LEU A N 1
ATOM 1789 C CA . LEU A 1 223 ? 10.409 -7.206 -16.970 1.00 78.88 223 LEU A CA 1
ATOM 1790 C C . LEU A 1 223 ? 10.081 -8.675 -16.681 1.00 78.88 223 LEU A C 1
ATOM 1792 O O . LEU A 1 223 ? 9.846 -9.047 -15.525 1.00 78.88 223 LEU A O 1
ATOM 1796 N N . ASN A 1 224 ? 10.085 -9.525 -17.709 1.00 81.88 224 ASN A N 1
ATOM 1797 C CA . ASN A 1 224 ? 9.894 -10.954 -17.534 1.00 81.88 224 ASN A CA 1
ATOM 1798 C C . ASN A 1 224 ? 10.890 -11.523 -16.499 1.00 81.88 224 ASN A C 1
ATOM 1800 O O . ASN A 1 224 ? 12.088 -11.243 -16.537 1.00 81.88 224 ASN A O 1
ATOM 1804 N N . GLY A 1 225 ? 10.368 -12.280 -15.531 1.00 81.94 225 GLY A N 1
ATOM 1805 C CA . GLY A 1 225 ? 11.138 -12.889 -14.445 1.00 81.94 225 GLY A CA 1
ATOM 1806 C C . GLY A 1 225 ? 11.636 -11.907 -13.382 1.00 81.94 225 GLY A C 1
ATOM 1807 O O . GLY A 1 225 ? 12.283 -12.333 -12.426 1.00 81.94 225 GLY A O 1
ATOM 1808 N N . LYS A 1 226 ? 11.339 -10.609 -13.517 1.00 85.12 226 LYS A N 1
ATOM 1809 C CA . LYS A 1 226 ? 11.774 -9.533 -12.607 1.00 85.12 226 LYS A CA 1
ATOM 1810 C C . LYS A 1 226 ? 10.623 -8.952 -11.785 1.00 85.12 226 LYS A C 1
ATOM 1812 O O . LYS A 1 226 ? 10.874 -8.358 -10.739 1.00 85.12 226 LYS A O 1
ATOM 1817 N N . LEU A 1 227 ? 9.387 -9.159 -12.241 1.00 86.31 227 LEU A N 1
ATOM 1818 C CA . LEU A 1 227 ? 8.146 -8.743 -11.594 1.00 86.31 227 LEU A CA 1
ATOM 1819 C C . LEU A 1 227 ? 7.330 -9.929 -11.081 1.00 86.31 227 LEU A C 1
ATOM 1821 O O . LEU A 1 227 ? 7.226 -10.958 -11.745 1.00 86.31 227 LEU A O 1
ATOM 1825 N N . ARG A 1 228 ? 6.688 -9.742 -9.928 1.00 87.56 228 ARG A N 1
ATOM 1826 C CA . ARG A 1 228 ? 5.763 -10.701 -9.312 1.00 87.56 228 ARG A CA 1
ATOM 1827 C C . ARG A 1 228 ? 4.305 -10.375 -9.586 1.00 87.56 228 ARG A C 1
ATOM 1829 O O . ARG A 1 228 ? 3.512 -11.275 -9.859 1.00 87.56 228 ARG A O 1
ATOM 1836 N N . ARG A 1 229 ? 3.928 -9.109 -9.428 1.00 87.00 229 ARG A N 1
ATOM 1837 C CA . ARG A 1 229 ? 2.535 -8.662 -9.478 1.00 87.00 229 ARG A CA 1
ATOM 1838 C C . ARG A 1 229 ? 2.439 -7.251 -10.032 1.00 87.00 229 ARG A C 1
ATOM 1840 O O . ARG A 1 229 ? 3.322 -6.434 -9.794 1.00 87.00 229 ARG A O 1
ATOM 1847 N N . VAL A 1 230 ? 1.339 -6.980 -10.721 1.00 84.69 230 VAL A N 1
ATOM 1848 C CA . VAL A 1 230 ? 0.930 -5.639 -11.127 1.00 84.69 230 VAL A CA 1
ATOM 1849 C C . VAL A 1 230 ? -0.363 -5.284 -10.390 1.00 84.69 230 VAL A C 1
ATOM 1851 O O . VAL A 1 230 ? -1.319 -6.060 -10.408 1.00 84.69 230 VAL A O 1
ATOM 1854 N N . TYR A 1 231 ? -0.396 -4.128 -9.737 1.00 83.75 231 TYR A N 1
ATOM 1855 C CA . TYR A 1 231 ? -1.603 -3.486 -9.227 1.00 83.75 231 TYR A CA 1
ATOM 1856 C C . TYR A 1 231 ? -2.075 -2.497 -10.277 1.00 83.75 231 TYR A C 1
ATOM 1858 O O . TYR A 1 231 ? -1.352 -1.558 -10.595 1.00 83.75 231 TYR A O 1
ATOM 1866 N N . LEU A 1 232 ? -3.253 -2.732 -10.841 1.00 76.31 232 LEU A N 1
ATOM 1867 C CA . LEU A 1 232 ? -3.860 -1.806 -11.784 1.00 76.31 232 LEU A CA 1
ATOM 1868 C C . LEU A 1 232 ? -4.928 -0.997 -11.063 1.00 76.31 232 LEU A C 1
ATOM 1870 O O . LEU A 1 232 ? -5.853 -1.590 -10.493 1.00 76.31 232 LEU A O 1
ATOM 1874 N N . GLU A 1 233 ? -4.807 0.329 -11.106 1.00 70.44 233 GLU A N 1
ATOM 1875 C CA . GLU A 1 233 ? -5.899 1.210 -10.720 1.00 70.44 233 GLU A CA 1
ATOM 1876 C C . GLU A 1 233 ? -7.098 1.029 -11.643 1.00 70.44 233 GLU A C 1
ATOM 1878 O O . GLU A 1 233 ? -6.991 0.698 -12.827 1.00 70.44 233 GLU A O 1
ATOM 1883 N N . ALA A 1 234 ? -8.263 1.207 -11.041 1.00 57.97 234 ALA A N 1
ATOM 1884 C CA . ALA A 1 234 ? -9.536 1.228 -11.702 1.00 57.97 234 ALA A CA 1
ATOM 1885 C C . ALA A 1 234 ? -10.442 2.271 -11.045 1.00 57.97 234 ALA A C 1
ATOM 1887 O O . ALA A 1 234 ? -11.191 1.976 -10.113 1.00 57.97 234 ALA A O 1
ATOM 1888 N N . GLU A 1 235 ? -10.437 3.486 -11.583 1.00 50.97 235 GLU A N 1
ATOM 1889 C CA . GLU A 1 235 ? -11.448 4.498 -11.239 1.00 50.97 235 GLU A CA 1
ATOM 1890 C C . GLU A 1 235 ? -12.815 4.139 -11.864 1.00 50.97 235 GLU A C 1
ATOM 1892 O O . GLU A 1 235 ? -13.870 4.289 -11.247 1.00 50.97 235 GLU A O 1
ATOM 1897 N N . TYR A 1 236 ? -12.803 3.579 -13.082 1.00 44.16 236 TYR A N 1
ATOM 1898 C CA . TYR A 1 236 ? -14.004 3.386 -13.909 1.00 44.16 236 TYR A CA 1
ATOM 1899 C C . TYR A 1 236 ? -14.592 1.972 -13.902 1.00 44.16 236 TYR A C 1
ATOM 1901 O O . TYR A 1 236 ? -15.717 1.801 -14.378 1.00 44.16 236 TYR A O 1
ATOM 1909 N N . LEU A 1 237 ? -13.916 0.960 -13.335 1.00 40.94 237 LEU A N 1
ATOM 1910 C CA . LEU A 1 237 ? -14.522 -0.381 -13.220 1.00 40.94 237 LEU A CA 1
ATOM 1911 C C . LEU A 1 237 ? -15.821 -0.333 -12.385 1.00 40.94 237 LEU A C 1
ATOM 1913 O O . LEU A 1 237 ? -16.715 -1.147 -12.563 1.00 40.94 237 LEU A O 1
ATOM 1917 N N . MET A 1 238 ? -16.018 0.676 -11.537 1.00 38.53 238 MET A N 1
ATOM 1918 C CA . MET A 1 238 ? -17.269 0.823 -10.790 1.00 38.53 238 MET A CA 1
ATOM 1919 C C . MET A 1 238 ? -18.400 1.519 -11.574 1.00 38.53 238 MET A C 1
ATOM 1921 O O . MET A 1 238 ? -19.567 1.351 -11.219 1.00 38.53 238 MET A O 1
ATOM 1925 N N . TYR A 1 239 ? -18.129 2.264 -12.652 1.00 35.00 239 TYR A N 1
ATOM 1926 C CA . TYR A 1 239 ? -19.149 3.118 -13.287 1.00 35.00 239 TYR A CA 1
ATOM 1927 C C . TYR A 1 239 ? -20.256 2.311 -13.992 1.00 35.00 239 TYR A C 1
ATOM 1929 O O . TYR A 1 239 ? -21.440 2.597 -13.821 1.00 35.00 239 TYR A O 1
ATOM 1937 N N . ASN A 1 240 ? -19.904 1.203 -14.655 1.00 34.28 240 ASN A N 1
ATOM 1938 C CA . ASN A 1 240 ? -20.876 0.305 -15.305 1.00 34.28 240 ASN A CA 1
ATOM 1939 C C . ASN A 1 240 ? -21.684 -0.576 -14.332 1.00 34.28 240 ASN A C 1
ATOM 1941 O O . ASN A 1 240 ? -22.482 -1.406 -14.761 1.00 34.28 240 ASN A O 1
ATOM 1945 N N . SER A 1 241 ? -21.505 -0.399 -13.020 1.00 37.53 241 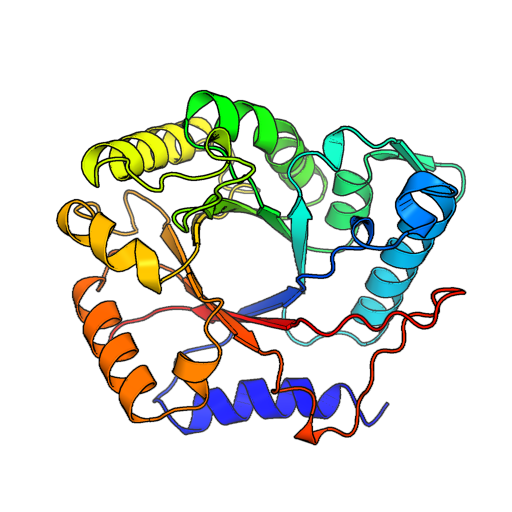SER A N 1
ATOM 1946 C CA . SER A 1 241 ? -22.264 -1.123 -11.994 1.00 37.53 241 SER A CA 1
ATOM 1947 C C . SER A 1 241 ? -23.390 -0.307 -11.351 1.00 37.53 241 SER A C 1
ATOM 1949 O O . SER A 1 241 ? -24.200 -0.857 -10.599 1.00 37.53 241 SER A O 1
ATOM 1951 N N . GLY A 1 242 ? -23.457 1.006 -11.613 1.00 34.59 242 GLY A N 1
ATOM 1952 C CA . GLY A 1 242 ? -24.385 1.903 -10.915 1.00 34.59 242 GLY A CA 1
ATOM 1953 C C . GLY A 1 242 ? -24.128 1.964 -9.401 1.00 34.59 242 GLY A C 1
ATOM 1954 O O . GLY A 1 242 ? -25.073 2.098 -8.607 1.00 34.59 242 GLY A O 1
ATOM 1955 N N . VAL A 1 243 ? -22.868 1.791 -8.986 1.00 37.03 243 VAL A N 1
ATOM 1956 C CA . VAL A 1 243 ? -22.424 1.800 -7.587 1.00 37.03 243 VAL A CA 1
ATOM 1957 C C . VAL A 1 243 ? -21.629 3.062 -7.313 1.00 37.03 243 VAL A C 1
ATOM 1959 O O . VAL A 1 243 ? -20.475 3.191 -7.701 1.00 37.03 243 VAL A O 1
ATOM 1962 N N . GLU A 1 244 ? -22.259 3.979 -6.594 1.00 37.62 244 GLU A N 1
ATOM 1963 C CA . GLU A 1 244 ? -21.597 5.120 -5.983 1.00 37.62 244 GLU A CA 1
ATOM 1964 C C . GLU A 1 244 ? -21.329 4.749 -4.516 1.00 37.62 244 GLU A C 1
ATOM 1966 O O . GLU A 1 244 ? -22.272 4.577 -3.736 1.00 37.62 244 GLU A O 1
ATOM 1971 N N . PHE A 1 245 ? -20.065 4.574 -4.116 1.00 36.78 245 PHE A N 1
ATOM 1972 C CA . PHE A 1 245 ? -19.725 4.440 -2.697 1.00 36.78 245 PHE A CA 1
ATOM 1973 C C . PHE A 1 245 ? -19.732 5.831 -2.059 1.00 36.78 245 PHE A C 1
ATOM 1975 O O . PHE A 1 245 ? -18.700 6.474 -1.868 1.00 36.78 245 PHE A O 1
ATOM 1982 N N . LYS A 1 246 ? -20.931 6.315 -1.730 1.00 33.19 246 LYS A N 1
ATOM 1983 C CA . LYS A 1 246 ? -21.087 7.440 -0.807 1.00 33.19 246 LYS A CA 1
ATOM 1984 C C . LYS A 1 246 ? -20.729 6.952 0.590 1.00 33.19 246 LYS A C 1
ATOM 1986 O O . LYS A 1 246 ? -21.569 6.393 1.294 1.00 33.19 246 LYS A O 1
ATOM 1991 N N . VAL A 1 247 ? -19.479 7.139 0.993 1.00 31.73 247 VAL A N 1
ATOM 1992 C CA . VAL A 1 247 ? -19.182 7.196 2.424 1.00 31.73 247 VAL A CA 1
ATOM 1993 C C . VAL A 1 247 ? -19.675 8.558 2.884 1.00 31.73 247 VAL A C 1
ATOM 1995 O O . VAL A 1 247 ? -19.385 9.573 2.266 1.00 31.73 247 VAL A O 1
ATOM 1998 N N . TRP A 1 248 ? -20.521 8.569 3.905 1.00 37.12 248 TRP A N 1
ATOM 1999 C CA . TRP A 1 248 ? -21.138 9.784 4.416 1.00 37.12 248 TRP A CA 1
ATOM 2000 C C . TRP A 1 248 ? -20.081 10.675 5.076 1.00 37.12 248 TRP A C 1
ATOM 2002 O O . TRP A 1 248 ? -19.859 10.567 6.277 1.00 37.12 248 TRP A O 1
ATOM 2012 N N . SER A 1 249 ? -19.446 11.577 4.328 1.00 35.19 249 SER A N 1
ATOM 2013 C CA . SER A 1 249 ? -18.911 12.783 4.958 1.00 35.19 249 SER A CA 1
ATOM 2014 C C . SER A 1 249 ? -20.062 13.771 5.164 1.00 35.19 249 SER A C 1
ATOM 2016 O O . SER A 1 249 ? -21.008 13.817 4.370 1.00 35.19 249 SER A O 1
ATOM 2018 N N . ARG A 1 250 ? -19.991 14.598 6.214 1.00 35.44 250 ARG A N 1
ATOM 2019 C CA . ARG A 1 250 ? -20.935 15.720 6.392 1.00 35.44 250 ARG A CA 1
ATOM 2020 C C . ARG A 1 250 ? -20.846 16.728 5.230 1.00 35.44 250 ARG A C 1
ATOM 2022 O O . ARG A 1 250 ? -21.760 17.524 5.049 1.00 35.44 250 ARG A O 1
ATOM 2029 N N . SER A 1 251 ? -19.781 16.642 4.431 1.00 37.53 251 SER A N 1
ATOM 2030 C CA . SER A 1 251 ? -19.480 17.413 3.222 1.00 37.53 251 SER A CA 1
ATOM 2031 C C . SER A 1 251 ? -19.840 16.724 1.883 1.00 37.53 251 SER A C 1
ATOM 2033 O O . SER A 1 251 ? -19.675 17.339 0.833 1.00 37.53 251 SER A O 1
ATOM 2035 N N . GLY A 1 252 ? -20.348 15.481 1.869 1.00 33.09 252 GLY A N 1
ATOM 2036 C CA . GLY A 1 252 ? -20.701 14.753 0.635 1.00 33.09 252 GLY A CA 1
ATOM 2037 C C . GLY A 1 252 ? -19.533 14.135 -0.162 1.00 33.09 252 GLY A C 1
ATOM 2038 O O . GLY A 1 252 ? -19.693 13.831 -1.345 1.00 33.09 252 GLY A O 1
ATOM 2039 N N . ALA A 1 253 ? -18.368 13.926 0.451 1.00 38.09 253 ALA A N 1
ATOM 2040 C CA . ALA A 1 253 ? -17.205 13.302 -0.173 1.00 38.09 253 ALA A CA 1
ATOM 2041 C C . ALA A 1 253 ? -17.480 11.831 -0.535 1.00 38.09 253 ALA A C 1
ATOM 2043 O O . ALA A 1 253 ? -18.037 11.064 0.241 1.00 38.09 253 ALA A O 1
ATOM 2044 N N . SER A 1 254 ? -17.085 11.432 -1.742 1.00 42.03 254 SER A N 1
ATOM 2045 C CA . SER A 1 254 ? -17.219 10.064 -2.258 1.00 42.03 254 SER A CA 1
ATOM 2046 C C . SER A 1 254 ? -15.823 9.477 -2.421 1.00 42.03 254 SER A C 1
ATOM 2048 O O . SER A 1 254 ? -14.964 10.124 -3.013 1.00 42.03 254 SER A O 1
ATOM 2050 N N . PHE A 1 255 ? -15.588 8.264 -1.917 1.00 45.16 255 PHE A N 1
ATOM 2051 C CA . PHE A 1 255 ? -14.342 7.546 -2.197 1.00 45.16 255 PHE A CA 1
ATOM 2052 C C . PHE A 1 255 ? -14.501 6.826 -3.535 1.00 45.16 255 PHE A C 1
ATOM 2054 O O . PHE A 1 255 ? -15.474 6.096 -3.737 1.00 45.16 255 PHE A O 1
ATOM 2061 N N . ARG A 1 256 ? -13.587 7.087 -4.475 1.00 47.53 256 ARG A N 1
ATOM 2062 C CA . ARG A 1 256 ? -13.748 6.695 -5.888 1.00 47.53 256 ARG A CA 1
ATOM 2063 C C . ARG A 1 256 ? -12.676 5.743 -6.419 1.00 47.53 256 ARG A C 1
ATOM 2065 O O . ARG A 1 256 ? -12.760 5.375 -7.584 1.00 47.53 256 ARG A O 1
ATOM 2072 N N . ARG A 1 257 ? -11.689 5.337 -5.613 1.00 52.59 257 ARG A N 1
ATOM 2073 C CA . ARG A 1 257 ? -10.494 4.647 -6.127 1.00 52.59 257 ARG A CA 1
ATOM 2074 C C . ARG A 1 257 ? -10.404 3.196 -5.656 1.00 52.59 257 ARG A C 1
ATOM 2076 O O . ARG A 1 257 ? -10.520 2.906 -4.466 1.00 52.59 257 ARG A O 1
ATOM 2083 N N . PHE A 1 258 ? -10.244 2.282 -6.616 1.00 52.44 258 PHE A N 1
ATOM 2084 C CA . PHE A 1 258 ? -10.210 0.832 -6.405 1.00 52.44 258 PHE A CA 1
ATOM 2085 C C . PHE A 1 258 ? -9.079 0.171 -7.200 1.00 52.44 258 PHE A C 1
ATOM 2087 O O . PHE A 1 258 ? -8.755 0.576 -8.312 1.00 52.44 258 PHE A O 1
ATOM 2094 N N . GLN A 1 259 ? -8.463 -0.819 -6.552 1.00 54.25 259 GLN A N 1
ATOM 2095 C CA . GLN A 1 259 ? -7.269 -1.597 -6.899 1.00 54.25 259 GLN A CA 1
ATOM 2096 C C . GLN A 1 259 ? -7.477 -3.040 -7.346 1.00 54.25 259 GLN A C 1
ATOM 2098 O O . GLN A 1 259 ? -8.002 -3.801 -6.532 1.00 54.25 259 GLN A O 1
ATOM 2103 N N . LEU A 1 260 ? -7.005 -3.509 -8.503 1.00 54.28 260 LEU A N 1
ATOM 2104 C CA . LEU A 1 260 ? -6.919 -4.963 -8.743 1.00 54.28 260 LEU A CA 1
ATOM 2105 C C . LEU A 1 260 ? -5.466 -5.433 -8.808 1.00 54.28 260 LEU A C 1
ATOM 2107 O O . LEU A 1 260 ? -4.693 -5.004 -9.660 1.00 54.28 260 LEU A O 1
ATOM 2111 N N . GLY A 1 261 ? -5.096 -6.346 -7.905 1.00 53.91 261 GLY A N 1
ATOM 2112 C CA . GLY A 1 261 ? -3.787 -6.991 -7.903 1.00 53.91 261 GLY A CA 1
ATOM 2113 C C . GLY A 1 261 ? -3.787 -8.260 -8.747 1.00 53.91 261 GLY A C 1
ATOM 2114 O O . GLY A 1 261 ? -4.414 -9.268 -8.397 1.00 53.91 261 GLY A O 1
ATOM 2115 N N . ILE A 1 262 ? -3.029 -8.229 -9.835 1.00 56.06 262 ILE A N 1
ATOM 2116 C CA . ILE A 1 262 ? -2.960 -9.277 -10.850 1.00 56.06 262 ILE A CA 1
ATOM 2117 C C . ILE A 1 262 ? -1.573 -9.913 -10.811 1.00 56.06 262 ILE A C 1
ATOM 2119 O O . ILE A 1 262 ? -0.563 -9.230 -10.994 1.00 56.06 262 ILE A O 1
ATOM 2123 N N . ASN A 1 263 ? -1.502 -11.221 -10.544 1.00 60.25 263 ASN A N 1
ATOM 2124 C CA . ASN A 1 263 ? -0.219 -11.928 -10.540 1.00 60.25 263 ASN A CA 1
ATOM 2125 C C . ASN A 1 263 ? 0.403 -11.864 -11.927 1.00 60.25 263 ASN A C 1
ATOM 2127 O O . ASN A 1 263 ? -0.231 -12.262 -12.891 1.00 60.25 263 ASN A O 1
ATOM 2131 N N . TYR A 1 264 ? 1.656 -11.446 -12.023 1.00 53.88 264 TYR A N 1
ATOM 2132 C CA . TYR A 1 264 ? 2.347 -11.387 -13.295 1.00 53.88 264 TYR A CA 1
ATOM 2133 C C . TYR A 1 264 ? 3.024 -12.730 -13.576 1.00 53.88 264 TYR A C 1
ATOM 2135 O O . TYR A 1 264 ? 3.915 -13.164 -12.846 1.00 53.88 264 TYR A O 1
ATOM 2143 N N . LYS A 1 265 ? 2.586 -13.404 -14.636 1.00 49.38 265 LYS A N 1
ATOM 2144 C CA . LYS A 1 265 ? 3.338 -14.478 -15.285 1.00 49.38 265 LYS A CA 1
ATOM 2145 C C . LYS A 1 265 ? 3.463 -14.076 -16.745 1.00 49.38 265 LYS A C 1
ATOM 2147 O O . LYS A 1 265 ? 2.443 -13.884 -17.401 1.00 49.38 265 LYS A O 1
ATOM 2152 N N . SER A 1 266 ? 4.688 -13.898 -17.231 1.00 40.53 266 SER A N 1
ATOM 2153 C CA . SER A 1 266 ? 4.904 -13.762 -18.669 1.00 40.53 266 SER A CA 1
ATOM 2154 C C . SER A 1 266 ? 4.358 -15.006 -19.372 1.00 40.53 266 SER A C 1
ATOM 2156 O O . SER A 1 266 ? 4.532 -16.115 -18.858 1.00 40.53 266 SER A O 1
ATOM 2158 N N . CYS A 1 267 ? 3.731 -14.822 -20.530 1.00 39.38 267 CYS A N 1
ATOM 2159 C CA . CYS A 1 267 ? 3.585 -15.913 -21.491 1.00 39.38 267 CYS A CA 1
ATOM 2160 C C . CYS A 1 267 ? 4.963 -16.347 -22.003 1.00 39.38 267 CYS A C 1
ATOM 2162 O O . CYS A 1 267 ? 5.844 -15.460 -22.115 1.00 39.38 267 CYS A O 1
#

Organism: Naegleria gruberi (NCBI:txid5762)

Foldseek 3Di:
DQFVVLVVVVLVVVCVVDPDFHFAEKEAEFELCVDPCCVVPVQVSLVLVLVVLVVVVVVVDPHFYEYEDELCQQVDWYDDPNDIHGSLLSVLLRGAYEYLQQFAALVSQLVSCVVQLVSCVVSQHAYEYEYEADDDPVCNRRHCDPPALVSVVVSQLSNCVSCVVSCSHYPAYEYPDPVRCVRNLVPLPDFCVRHAYEYEHADCCCVVPPVNVVVVLVVVVSCARSYFKYKYKDLPSSVVRPDFQQSDDVVRDTRRIIITITTDHDD

pLDDT: mean 80.33, std 20.49, range [31.73, 98.62]